Protein AF-A0A642UJ12-F1 (afdb_monomer_lite)

Foldseek 3Di:
DDPPPPPPPDQDPVNLVQLLVQCLPDCLVCCCFVNPQNVVSLVVSQVSCCVPVVDHDDSVRVLVVVLVLLVQLVVLCVVQVPPVVVSCVSRPCSVSVVVSCVVPNSGDRRDPPPPPPPPPVPPPVPPPPDDDPDDDDDDDDDDDDDDDDDPDCPVVVVVVVVVVVVVVVVVVVVVVVVVVVVVVVVVVVVVVVVVVVVVVVVVVVVVVVVVVVVVVVVVVVVVVVVVVVVVVVVVVVVVVVVVVVVVVVLVVVLVVVLVVLVPDPPDDPVVNVVVNVVSVD

Structure (mmCIF, N/CA/C/O backbone):
data_AF-A0A642UJ12-F1
#
_entry.id   AF-A0A642UJ12-F1
#
loop_
_atom_site.group_PDB
_atom_site.id
_atom_site.type_symbol
_atom_site.label_atom_id
_atom_site.label_alt_id
_atom_site.label_comp_id
_atom_site.label_asym_id
_atom_site.label_entity_id
_atom_site.label_seq_id
_atom_site.pdbx_PDB_ins_code
_atom_site.Cartn_x
_atom_site.Cartn_y
_atom_site.Cartn_z
_atom_site.occupancy
_atom_site.B_iso_or_equiv
_atom_site.auth_seq_id
_atom_site.auth_comp_id
_atom_site.auth_asym_id
_atom_site.auth_atom_id
_atom_site.pdbx_PDB_model_num
ATOM 1 N N . MET A 1 1 ? 42.174 -24.663 16.671 1.00 35.34 1 MET A N 1
ATOM 2 C CA . MET A 1 1 ? 41.795 -23.518 15.813 1.00 35.34 1 MET A CA 1
ATOM 3 C C . MET A 1 1 ? 40.457 -23.844 15.165 1.00 35.34 1 MET A C 1
ATOM 5 O O . MET A 1 1 ? 40.424 -24.475 14.118 1.00 35.34 1 MET A O 1
ATOM 9 N N . SER A 1 2 ? 39.358 -23.558 15.869 1.00 38.25 2 SER A N 1
ATOM 10 C CA . SER A 1 2 ? 38.005 -23.906 15.419 1.00 38.25 2 SER A CA 1
ATOM 11 C C . SER A 1 2 ? 37.598 -22.979 14.276 1.00 38.25 2 SER A C 1
ATOM 13 O O . SER A 1 2 ? 37.558 -21.762 14.456 1.00 38.25 2 SER A O 1
ATOM 15 N N . ALA A 1 3 ? 37.339 -23.544 13.097 1.00 41.94 3 ALA A N 1
ATOM 16 C CA . ALA A 1 3 ? 36.780 -22.819 11.969 1.00 41.94 3 ALA A CA 1
ATOM 17 C C . ALA A 1 3 ? 35.352 -22.387 12.327 1.00 41.94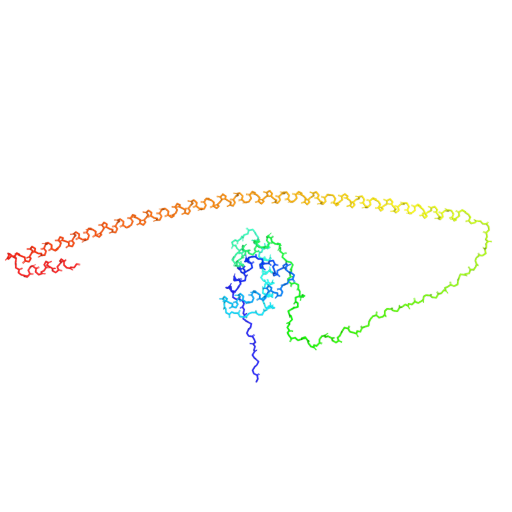 3 ALA A C 1
ATOM 19 O O . ALA A 1 3 ? 34.408 -23.174 12.235 1.00 41.94 3 ALA A O 1
ATOM 20 N N . LEU A 1 4 ? 35.201 -21.132 12.754 1.00 40.12 4 LEU A N 1
ATOM 21 C CA . LEU A 1 4 ? 33.920 -20.440 12.840 1.00 40.12 4 LEU A CA 1
ATOM 22 C C . LEU A 1 4 ? 33.309 -20.410 11.432 1.00 40.12 4 LEU A C 1
ATOM 24 O O . LEU A 1 4 ? 33.533 -19.485 10.654 1.00 40.12 4 LEU A O 1
ATOM 28 N N . ARG A 1 5 ? 32.549 -21.453 11.076 1.00 43.88 5 ARG A N 1
ATOM 29 C CA . ARG A 1 5 ? 31.627 -21.406 9.940 1.00 43.88 5 ARG A CA 1
ATOM 30 C C . ARG A 1 5 ? 30.705 -20.217 10.198 1.00 43.88 5 ARG A C 1
ATOM 32 O O . ARG A 1 5 ? 29.870 -20.293 11.097 1.00 43.88 5 ARG A O 1
ATOM 39 N N . LYS A 1 6 ? 30.866 -19.127 9.433 1.00 47.06 6 LYS A N 1
ATOM 40 C CA . LYS A 1 6 ? 29.875 -18.046 9.342 1.00 47.06 6 LYS A CA 1
ATOM 41 C C . LYS A 1 6 ? 28.524 -18.725 9.112 1.00 47.06 6 LYS A C 1
ATOM 43 O O . LYS A 1 6 ? 28.307 -19.292 8.040 1.00 47.06 6 LYS A O 1
ATOM 48 N N . LYS A 1 7 ? 27.654 -18.751 10.128 1.00 47.34 7 LYS A N 1
ATOM 49 C CA . LYS A 1 7 ? 26.267 -19.183 9.950 1.00 47.34 7 LYS A CA 1
ATOM 50 C C . LYS A 1 7 ? 25.702 -18.272 8.866 1.00 47.34 7 LYS A C 1
ATOM 52 O O . LYS A 1 7 ? 25.625 -17.064 9.075 1.00 47.34 7 LYS A O 1
ATOM 57 N N . ARG A 1 8 ? 25.382 -18.828 7.693 1.00 55.72 8 ARG A N 1
ATOM 58 C CA . ARG A 1 8 ? 24.530 -18.128 6.734 1.00 55.72 8 ARG A CA 1
ATOM 59 C C . ARG A 1 8 ? 23.205 -17.961 7.454 1.00 55.72 8 ARG A C 1
ATOM 61 O O . ARG A 1 8 ? 22.519 -18.940 7.716 1.00 55.72 8 ARG A O 1
ATOM 68 N N . VAL A 1 9 ? 22.944 -16.750 7.921 1.00 63.62 9 VAL A N 1
ATOM 69 C CA . VAL A 1 9 ? 21.638 -16.413 8.461 1.00 63.62 9 VAL A CA 1
ATOM 70 C C . VAL A 1 9 ? 20.750 -16.310 7.230 1.00 63.62 9 VAL A C 1
ATOM 72 O O . VAL A 1 9 ? 20.988 -15.453 6.379 1.00 63.62 9 VAL A O 1
ATOM 75 N N . ASP A 1 10 ? 19.799 -17.218 7.073 1.00 76.25 10 ASP A N 1
ATOM 76 C CA . ASP A 1 10 ? 18.843 -17.131 5.973 1.00 76.25 10 ASP A CA 1
ATOM 77 C C . ASP A 1 10 ? 17.953 -15.892 6.160 1.00 76.25 10 ASP A C 1
ATOM 79 O O . ASP A 1 10 ? 17.874 -15.319 7.252 1.00 76.25 10 ASP A O 1
ATOM 83 N N . PHE A 1 11 ? 17.350 -15.411 5.076 1.00 81.75 11 PHE A N 1
ATOM 84 C CA . PHE A 1 11 ? 16.363 -14.336 5.166 1.00 81.75 11 PHE A CA 1
ATOM 85 C C . PHE A 1 11 ? 15.045 -14.935 5.634 1.00 81.75 11 PHE A C 1
ATOM 87 O O . PHE A 1 11 ? 14.550 -15.886 5.028 1.00 81.75 11 PHE A O 1
ATOM 94 N N . SER A 1 12 ? 14.503 -14.395 6.720 1.00 84.88 12 SER A N 1
ATOM 95 C CA . SER A 1 12 ? 13.162 -14.754 7.163 1.00 84.88 12 SER A CA 1
ATOM 96 C C . SER A 1 12 ? 12.112 -14.100 6.261 1.00 84.88 12 SER A C 1
ATOM 98 O O . SER A 1 12 ? 12.389 -13.111 5.581 1.00 84.88 12 SER A O 1
ATOM 100 N N . LEU A 1 13 ? 10.878 -14.606 6.300 1.00 82.88 13 LEU A N 1
ATOM 101 C CA . LEU A 1 13 ? 9.757 -13.966 5.606 1.00 82.88 13 LEU A CA 1
ATOM 102 C C . LEU A 1 13 ? 9.543 -12.515 6.077 1.00 82.88 13 LEU A C 1
ATOM 104 O O . LEU A 1 13 ? 9.214 -11.642 5.281 1.00 82.88 13 LEU A O 1
ATOM 108 N N . ALA A 1 14 ? 9.767 -12.249 7.366 1.00 83.75 14 ALA A N 1
ATOM 109 C CA . ALA A 1 14 ? 9.676 -10.902 7.917 1.00 83.75 14 ALA A CA 1
ATOM 110 C C . ALA A 1 14 ? 10.737 -9.963 7.316 1.00 83.75 14 ALA A C 1
ATOM 112 O O . ALA A 1 14 ? 10.427 -8.810 7.027 1.00 83.75 14 ALA A O 1
ATOM 113 N N . ASP A 1 15 ? 11.957 -10.462 7.079 1.00 84.06 15 ASP A N 1
ATOM 114 C CA . ASP A 1 15 ? 13.013 -9.687 6.419 1.00 84.06 15 ASP A CA 1
ATOM 115 C C . ASP A 1 15 ? 12.649 -9.382 4.960 1.00 84.06 15 ASP A C 1
ATOM 117 O O . ASP A 1 15 ? 12.839 -8.259 4.503 1.00 84.06 15 ASP A O 1
ATOM 121 N N . GLU A 1 16 ? 12.096 -10.359 4.232 1.00 85.56 16 GLU A N 1
ATOM 122 C CA . GLU A 1 16 ? 11.652 -10.170 2.843 1.00 85.56 16 GLU A CA 1
ATOM 123 C C . GLU A 1 16 ? 10.555 -9.106 2.742 1.00 85.56 16 GLU A C 1
ATOM 125 O O . GLU A 1 16 ? 10.670 -8.187 1.936 1.00 85.56 16 GLU A O 1
ATOM 130 N N . LEU A 1 17 ? 9.538 -9.168 3.605 1.00 85.12 17 LEU A N 1
ATOM 131 C CA . LEU A 1 17 ? 8.463 -8.173 3.635 1.00 85.12 17 LEU A CA 1
ATOM 132 C C . LEU A 1 17 ? 8.967 -6.772 3.997 1.00 85.12 17 LEU A C 1
ATOM 134 O O . LEU A 1 17 ? 8.461 -5.785 3.466 1.00 85.12 17 LEU A O 1
ATOM 138 N N . MET A 1 18 ? 9.962 -6.662 4.880 1.00 86.69 18 MET A N 1
ATOM 139 C CA . MET A 1 18 ? 10.582 -5.369 5.180 1.00 86.69 18 MET A CA 1
ATOM 140 C C . MET A 1 18 ? 11.348 -4.808 3.990 1.00 86.69 18 MET A C 1
ATOM 142 O O . MET A 1 18 ? 11.247 -3.614 3.726 1.00 86.69 18 MET A O 1
ATOM 146 N N . ILE A 1 19 ? 12.069 -5.656 3.255 1.00 89.12 19 ILE A N 1
ATOM 147 C CA . ILE A 1 19 ? 12.741 -5.244 2.021 1.00 89.12 19 ILE A CA 1
ATOM 148 C C . ILE A 1 19 ? 11.712 -4.719 1.013 1.00 89.12 19 ILE A C 1
ATOM 150 O O . ILE A 1 19 ? 11.926 -3.652 0.445 1.00 89.12 19 ILE A O 1
ATOM 154 N N . VAL A 1 20 ? 10.584 -5.416 0.821 1.00 86.81 20 VAL A N 1
ATOM 155 C CA . VAL A 1 20 ? 9.516 -4.959 -0.088 1.00 86.81 20 VAL A CA 1
ATOM 156 C C . VAL A 1 20 ? 8.949 -3.611 0.355 1.00 86.81 20 VAL A C 1
ATOM 158 O O . VAL A 1 20 ? 8.894 -2.692 -0.453 1.00 86.81 20 VAL A O 1
ATOM 161 N N . ARG A 1 21 ? 8.602 -3.452 1.638 1.00 88.19 21 ARG A N 1
ATOM 162 C CA . ARG A 1 21 ? 8.089 -2.175 2.166 1.00 88.19 21 ARG A CA 1
ATOM 163 C C . ARG A 1 21 ? 9.078 -1.033 1.992 1.00 88.19 21 ARG A C 1
ATOM 165 O O . ARG A 1 21 ? 8.689 0.054 1.594 1.00 88.19 21 ARG A O 1
ATOM 172 N N . TRP A 1 22 ? 10.357 -1.280 2.258 1.00 91.12 22 TRP A N 1
ATOM 173 C CA . TRP A 1 22 ? 11.390 -0.269 2.064 1.00 91.12 22 TRP A CA 1
ATOM 174 C C . TRP A 1 22 ? 11.529 0.127 0.589 1.00 91.12 22 TRP A C 1
ATOM 176 O O . TRP A 1 22 ? 11.728 1.302 0.295 1.00 91.12 22 TRP A O 1
ATOM 186 N N . LEU A 1 23 ? 11.381 -0.816 -0.349 1.00 87.38 23 LEU A N 1
ATOM 187 C CA . LEU A 1 23 ? 11.380 -0.509 -1.783 1.00 87.38 23 LEU A CA 1
ATOM 188 C C . LEU A 1 23 ? 10.169 0.335 -2.209 1.00 87.38 23 LEU A C 1
ATOM 190 O O . LEU A 1 23 ? 10.313 1.150 -3.115 1.00 87.38 23 LEU A O 1
ATOM 194 N N . GLU A 1 24 ? 9.012 0.172 -1.559 1.00 85.19 24 GLU A N 1
ATOM 195 C CA . GLU A 1 24 ? 7.823 1.011 -1.789 1.00 85.19 24 GLU A CA 1
ATOM 196 C C . GLU A 1 24 ? 7.987 2.454 -1.289 1.00 85.19 24 GLU A C 1
ATOM 198 O O . GLU A 1 24 ? 7.234 3.343 -1.692 1.00 85.19 24 GLU A O 1
ATOM 203 N N . GLU A 1 25 ? 8.938 2.707 -0.389 1.00 85.38 25 GLU A N 1
ATOM 204 C CA . GLU A 1 25 ? 9.147 4.031 0.182 1.00 85.38 25 GLU A CA 1
ATOM 205 C C . GLU A 1 25 ? 9.892 4.948 -0.804 1.00 85.38 25 GLU A C 1
ATOM 207 O O . GLU A 1 25 ? 11.079 4.789 -1.093 1.00 85.38 25 GLU A O 1
ATOM 212 N N . GLY A 1 26 ? 9.199 5.978 -1.292 1.00 81.25 26 GLY A N 1
ATOM 213 C CA . GLY A 1 26 ? 9.812 7.063 -2.060 1.00 81.25 26 GLY A CA 1
ATOM 214 C C . GLY A 1 26 ? 10.451 6.594 -3.370 1.00 81.25 26 GLY A C 1
ATOM 215 O O . GLY A 1 26 ? 9.779 6.020 -4.215 1.00 81.25 26 GLY A O 1
ATOM 216 N N . ALA A 1 27 ? 11.741 6.892 -3.552 1.00 82.62 27 ALA A N 1
ATOM 217 C CA . ALA A 1 27 ? 12.511 6.554 -4.755 1.00 82.62 27 ALA A CA 1
ATOM 218 C C . ALA A 1 27 ? 13.450 5.350 -4.541 1.00 82.62 27 ALA A C 1
ATOM 220 O O . ALA A 1 27 ? 14.426 5.180 -5.272 1.00 82.62 27 ALA A O 1
ATOM 221 N N . ASN A 1 28 ? 13.213 4.534 -3.509 1.00 86.19 28 ASN A N 1
ATOM 222 C CA . ASN A 1 28 ? 14.127 3.457 -3.125 1.00 86.19 28 ASN A CA 1
ATOM 223 C C . ASN A 1 28 ? 14.207 2.353 -4.185 1.00 86.19 28 ASN A C 1
ATOM 225 O O . ASN A 1 28 ? 15.310 1.902 -4.507 1.00 86.19 28 ASN A O 1
ATOM 229 N N . TYR A 1 29 ? 13.071 1.969 -4.781 1.00 84.94 29 TYR A N 1
ATOM 230 C CA . TYR A 1 29 ? 13.041 1.049 -5.921 1.00 84.94 29 TYR A CA 1
ATOM 231 C C . TYR A 1 29 ? 13.903 1.567 -7.079 1.00 84.94 29 TYR A C 1
ATOM 233 O O . TYR A 1 29 ? 14.844 0.885 -7.506 1.00 84.94 29 TYR A O 1
ATOM 241 N N . HIS A 1 30 ? 13.669 2.817 -7.490 1.00 82.69 30 HIS A N 1
ATOM 242 C CA . HIS A 1 30 ? 14.468 3.495 -8.502 1.00 82.69 30 HIS A CA 1
ATOM 243 C C . HIS A 1 30 ? 15.958 3.456 -8.186 1.00 82.69 30 HIS A C 1
ATOM 245 O O . HIS A 1 30 ? 16.767 3.039 -9.011 1.00 82.69 30 HIS A O 1
ATOM 251 N N . ASN A 1 31 ? 16.342 3.851 -6.974 1.00 84.81 31 ASN A N 1
ATOM 252 C CA . ASN A 1 31 ? 17.740 3.982 -6.579 1.00 84.81 31 ASN A CA 1
ATOM 253 C C . ASN A 1 31 ? 18.489 2.642 -6.575 1.00 84.81 31 ASN A C 1
ATOM 255 O O . ASN A 1 31 ? 19.676 2.608 -6.912 1.00 84.81 31 ASN A O 1
ATOM 259 N N . VAL A 1 32 ? 17.811 1.543 -6.235 1.00 85.81 32 VAL A N 1
ATOM 260 C CA . VAL A 1 32 ? 18.399 0.196 -6.254 1.00 85.81 32 VAL A CA 1
ATOM 261 C C . VAL A 1 32 ? 18.551 -0.331 -7.679 1.00 85.81 32 VAL A C 1
ATOM 263 O O . VAL A 1 32 ? 19.620 -0.833 -8.041 1.00 85.81 32 VAL A O 1
ATOM 266 N N . TYR A 1 33 ? 17.503 -0.229 -8.494 1.00 81.62 33 TYR A N 1
ATOM 267 C CA . TYR A 1 33 ? 17.449 -0.930 -9.777 1.00 81.62 33 TYR A CA 1
ATOM 268 C C . TYR A 1 33 ? 17.894 -0.073 -10.966 1.00 81.62 33 TYR A C 1
ATOM 270 O O . TYR A 1 33 ? 18.652 -0.546 -11.822 1.00 81.62 33 TYR A O 1
ATOM 278 N N . HIS A 1 34 ? 17.527 1.205 -10.969 1.00 78.94 34 HIS A N 1
ATOM 279 C CA . HIS A 1 34 ? 17.749 2.151 -12.068 1.00 78.94 34 HIS A CA 1
ATOM 280 C C . HIS A 1 34 ? 18.750 3.266 -11.721 1.00 78.94 34 HIS A C 1
ATOM 282 O O . HIS A 1 34 ? 19.255 3.959 -12.607 1.00 78.94 34 HIS A O 1
ATOM 288 N N . GLY A 1 35 ? 19.079 3.422 -10.439 1.00 77.50 35 GLY A N 1
ATOM 289 C CA . GLY A 1 35 ? 19.968 4.455 -9.937 1.00 77.50 35 GLY A CA 1
ATOM 290 C C . GLY A 1 35 ? 21.412 4.281 -10.404 1.00 77.50 35 GLY A C 1
ATOM 291 O O . GLY A 1 35 ? 21.927 3.170 -10.540 1.00 77.50 35 GLY A O 1
ATOM 292 N N . ARG A 1 36 ? 22.106 5.412 -10.591 1.00 76.00 36 ARG A N 1
ATOM 293 C CA . ARG A 1 36 ? 23.553 5.434 -10.881 1.00 76.00 36 ARG A CA 1
ATOM 294 C C . ARG A 1 36 ? 24.399 5.028 -9.667 1.00 76.00 36 ARG A C 1
ATOM 296 O O . ARG A 1 36 ? 25.453 4.431 -9.842 1.00 76.00 36 ARG A O 1
ATOM 303 N N . ASN A 1 37 ? 23.921 5.307 -8.451 1.00 79.31 37 ASN A N 1
ATOM 304 C CA . ASN A 1 37 ? 24.629 5.049 -7.191 1.00 79.31 37 ASN A CA 1
ATOM 305 C C . ASN A 1 37 ? 23.994 3.902 -6.390 1.00 79.31 37 ASN A C 1
ATOM 307 O O . ASN A 1 37 ? 23.583 4.072 -5.241 1.00 79.31 37 ASN A O 1
ATOM 311 N N . LYS A 1 38 ? 23.963 2.702 -6.975 1.00 82.19 38 LYS A N 1
ATOM 312 C CA . LYS A 1 38 ? 23.392 1.506 -6.329 1.00 82.19 38 LYS A CA 1
ATOM 313 C C . LYS A 1 38 ? 24.061 1.192 -4.984 1.00 82.19 38 LYS A C 1
ATOM 315 O O . LYS A 1 38 ? 23.381 0.823 -4.030 1.00 82.19 38 LYS A O 1
ATOM 320 N N . SER A 1 39 ? 25.375 1.417 -4.858 1.00 81.56 39 SER A N 1
ATOM 321 C CA . SER A 1 39 ? 26.127 1.164 -3.616 1.00 81.56 39 SER A CA 1
ATOM 322 C C . SER A 1 39 ? 25.644 1.978 -2.416 1.00 81.56 39 SER A C 1
ATOM 324 O O . SER A 1 39 ? 25.849 1.572 -1.272 1.00 81.56 39 SER A O 1
ATOM 326 N N . GLN A 1 40 ? 25.057 3.151 -2.659 1.00 83.62 40 GLN A N 1
ATOM 327 C CA . GLN A 1 40 ? 24.462 3.966 -1.608 1.00 83.62 40 GLN A CA 1
ATOM 328 C C . GLN A 1 40 ? 23.107 3.388 -1.188 1.00 83.62 40 GLN A C 1
ATOM 330 O O . GLN A 1 40 ? 22.895 3.163 -0.002 1.00 83.62 40 GLN A O 1
ATOM 335 N N . ALA A 1 41 ? 22.255 3.031 -2.151 1.00 85.62 41 ALA A N 1
ATOM 336 C CA . ALA A 1 41 ? 20.947 2.434 -1.883 1.00 85.62 41 ALA A CA 1
ATOM 337 C C . ALA A 1 41 ? 21.052 1.116 -1.089 1.00 85.62 41 ALA A C 1
ATOM 339 O O . ALA A 1 41 ? 20.286 0.879 -0.159 1.00 85.62 41 ALA A O 1
ATOM 340 N N . PHE A 1 42 ? 22.050 0.273 -1.384 1.00 86.75 42 PHE A N 1
ATOM 341 C CA . PHE A 1 42 ? 22.287 -0.951 -0.606 1.00 86.75 42 PHE A CA 1
ATOM 342 C C . PHE A 1 42 ? 22.786 -0.691 0.820 1.00 86.75 42 PHE A C 1
ATOM 344 O O . PHE A 1 42 ? 22.515 -1.505 1.701 1.00 86.75 42 PHE A O 1
ATOM 351 N N . ARG A 1 43 ? 23.512 0.411 1.057 1.00 85.38 43 ARG A N 1
ATOM 352 C CA . ARG A 1 43 ? 23.902 0.824 2.414 1.00 85.38 43 ARG A CA 1
ATOM 353 C C . ARG A 1 43 ? 22.693 1.316 3.198 1.00 85.38 43 ARG A C 1
ATOM 355 O O . ARG A 1 43 ? 22.469 0.842 4.300 1.00 85.38 43 ARG A O 1
ATOM 362 N N . GLU A 1 44 ? 21.869 2.161 2.587 1.00 88.44 44 GLU A N 1
ATOM 363 C CA . GLU A 1 44 ? 20.630 2.656 3.197 1.00 88.44 44 GLU A CA 1
ATOM 364 C C . GLU A 1 44 ? 19.664 1.508 3.543 1.00 88.44 44 GLU A C 1
ATOM 366 O O . GLU A 1 44 ? 19.081 1.493 4.627 1.00 88.44 44 GLU A O 1
ATOM 371 N N . LEU A 1 45 ? 19.558 0.490 2.680 1.00 88.12 45 LEU A N 1
ATOM 372 C CA . LEU A 1 45 ? 18.793 -0.724 2.974 1.00 88.12 45 LEU A CA 1
ATOM 373 C C . LEU A 1 45 ? 19.386 -1.530 4.144 1.00 88.12 45 LEU A C 1
ATOM 375 O O . LEU A 1 45 ? 18.640 -2.053 4.974 1.00 88.12 45 LEU A O 1
ATOM 379 N N . ALA A 1 46 ? 20.715 -1.657 4.214 1.00 87.06 46 ALA A N 1
ATOM 380 C CA . ALA A 1 46 ? 21.381 -2.353 5.314 1.00 87.06 46 ALA A CA 1
ATOM 381 C C . ALA A 1 46 ? 21.126 -1.651 6.655 1.00 87.06 46 ALA A C 1
ATOM 383 O O . ALA A 1 46 ? 20.731 -2.309 7.620 1.00 87.06 46 ALA A O 1
ATOM 384 N N . ASP A 1 47 ? 21.258 -0.324 6.680 1.00 86.56 47 ASP A N 1
ATOM 385 C CA . ASP A 1 47 ? 20.988 0.506 7.854 1.00 86.56 47 ASP A CA 1
ATOM 386 C C . ASP A 1 47 ? 19.514 0.399 8.277 1.00 86.56 47 ASP A C 1
ATOM 388 O O . ASP A 1 47 ? 19.210 0.266 9.465 1.00 86.56 47 ASP A O 1
ATOM 392 N N . HIS A 1 48 ? 18.583 0.375 7.315 1.00 87.25 48 HIS A N 1
ATOM 393 C CA . HIS A 1 48 ? 17.155 0.209 7.592 1.00 87.25 48 HIS A CA 1
ATOM 394 C C . HIS A 1 48 ? 16.842 -1.144 8.249 1.00 87.25 48 HIS A C 1
ATOM 396 O O . HIS A 1 48 ? 16.123 -1.205 9.252 1.00 87.25 48 HIS A O 1
ATOM 402 N N . LEU A 1 49 ? 17.406 -2.237 7.727 1.00 85.25 49 LEU A N 1
ATOM 403 C CA . LEU A 1 49 ? 17.213 -3.579 8.286 1.00 85.25 49 LEU A CA 1
ATOM 404 C C . LEU A 1 49 ? 17.863 -3.731 9.665 1.00 85.25 49 LEU A C 1
A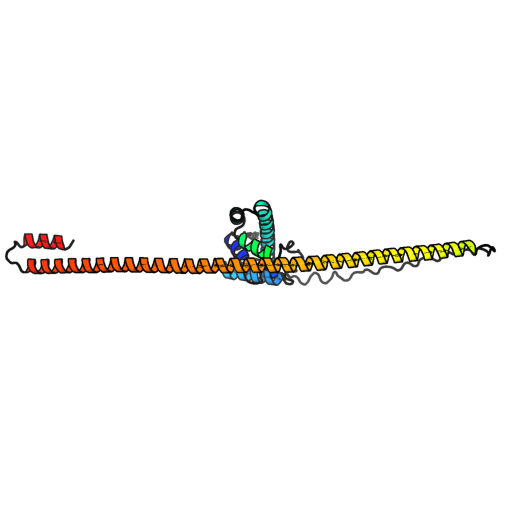TOM 406 O O . LEU A 1 49 ? 17.278 -4.358 10.554 1.00 85.25 49 LEU A O 1
ATOM 410 N N . GLN A 1 50 ? 19.028 -3.117 9.874 1.00 83.94 50 GLN A N 1
ATOM 411 C CA . GLN A 1 50 ? 19.670 -3.081 11.183 1.00 83.94 50 GLN A CA 1
ATOM 412 C C . GLN A 1 50 ? 18.829 -2.288 12.190 1.00 83.94 50 GLN A C 1
ATOM 414 O O . GLN A 1 50 ? 18.625 -2.752 13.310 1.00 83.94 50 GLN A O 1
ATOM 419 N N . ALA A 1 51 ? 18.284 -1.135 11.798 1.00 84.12 51 ALA A N 1
ATOM 420 C CA . ALA A 1 51 ? 17.461 -0.305 12.673 1.00 84.12 51 ALA A CA 1
ATOM 421 C C . ALA A 1 51 ? 16.129 -0.972 13.062 1.00 84.12 51 ALA A C 1
ATOM 423 O O . ALA A 1 51 ? 15.654 -0.787 14.182 1.00 84.12 51 ALA A O 1
ATOM 424 N N . LYS A 1 52 ? 15.511 -1.735 12.150 1.00 82.50 52 LYS A N 1
ATOM 425 C CA . LYS A 1 52 ? 14.185 -2.340 12.365 1.00 82.50 52 LYS A CA 1
ATOM 426 C C . LYS A 1 52 ? 14.231 -3.738 12.978 1.00 82.50 52 LYS A C 1
ATOM 428 O O . LYS A 1 52 ? 13.456 -4.007 13.891 1.00 82.50 52 LYS A O 1
ATOM 433 N N . ASN A 1 53 ? 15.127 -4.604 12.502 1.00 79.31 53 ASN A N 1
ATOM 434 C CA . ASN A 1 53 ? 15.206 -6.007 12.926 1.00 79.31 53 ASN A CA 1
ATOM 435 C C . ASN A 1 53 ? 16.470 -6.328 13.737 1.00 79.31 53 ASN A C 1
ATOM 437 O O . ASN A 1 53 ? 16.616 -7.454 14.210 1.00 79.31 53 ASN A O 1
ATOM 441 N N . GLY A 1 54 ? 17.399 -5.379 13.902 1.00 76.06 54 GLY A N 1
ATOM 442 C CA . GLY A 1 54 ? 18.674 -5.627 14.582 1.00 76.06 54 GLY A CA 1
ATOM 443 C C . GLY A 1 54 ? 19.608 -6.562 13.809 1.00 76.06 54 GLY A C 1
ATOM 444 O O . GLY A 1 54 ? 20.586 -7.050 14.373 1.00 76.06 54 GLY A O 1
ATOM 445 N N . VAL A 1 55 ? 19.307 -6.849 12.536 1.00 72.06 55 VAL A N 1
ATOM 446 C CA . VAL A 1 55 ? 20.064 -7.803 11.722 1.00 72.06 55 VAL A CA 1
ATOM 447 C C . VAL A 1 55 ? 21.005 -7.056 10.791 1.00 72.06 55 VAL A C 1
ATOM 449 O O . VAL A 1 55 ? 20.576 -6.390 9.853 1.00 72.06 55 VAL A O 1
ATOM 452 N N . GLU A 1 56 ? 22.304 -7.228 11.014 1.00 76.31 56 GLU A N 1
ATOM 453 C CA . GLU A 1 56 ? 23.336 -6.697 10.131 1.00 76.31 56 GLU A CA 1
ATOM 454 C C . GLU A 1 56 ? 23.477 -7.587 8.886 1.00 76.31 56 GLU A C 1
ATOM 456 O O . GLU A 1 56 ? 23.718 -8.799 8.970 1.00 76.31 56 GLU A O 1
ATOM 461 N N . ARG A 1 57 ? 23.298 -6.992 7.704 1.00 80.00 57 ARG A N 1
ATOM 462 C CA . ARG A 1 57 ? 23.409 -7.673 6.410 1.00 80.00 57 ARG A CA 1
ATOM 463 C C . ARG A 1 57 ? 24.371 -6.900 5.521 1.00 80.00 57 ARG A C 1
ATOM 465 O O . ARG A 1 57 ? 24.154 -5.731 5.238 1.00 80.00 57 ARG A O 1
ATOM 472 N N . GLY A 1 58 ? 25.413 -7.570 5.033 1.00 79.56 58 GLY A N 1
ATOM 473 C CA . GLY A 1 58 ? 26.338 -6.952 4.082 1.00 79.56 58 GLY A CA 1
ATOM 474 C C . GLY A 1 58 ? 25.655 -6.626 2.749 1.00 79.56 58 GLY A C 1
ATOM 475 O O . GLY A 1 58 ? 24.798 -7.387 2.288 1.00 79.56 58 GLY A O 1
ATOM 476 N N . ALA A 1 59 ? 26.091 -5.547 2.095 1.00 79.50 59 ALA A N 1
ATOM 477 C CA . ALA A 1 59 ? 25.524 -5.064 0.833 1.00 79.50 59 ALA A CA 1
ATOM 478 C C . ALA A 1 59 ? 25.455 -6.152 -0.255 1.00 79.50 59 ALA A C 1
ATOM 480 O O . ALA A 1 59 ? 24.415 -6.339 -0.883 1.00 79.50 59 ALA A O 1
ATOM 481 N N . GLN A 1 60 ? 26.508 -6.966 -0.404 1.00 79.56 60 GLN A N 1
ATOM 482 C CA . GLN A 1 60 ? 26.520 -8.076 -1.365 1.00 79.56 60 GLN A CA 1
ATOM 483 C C . GLN A 1 60 ? 25.471 -9.157 -1.050 1.00 79.56 60 GLN A C 1
ATOM 485 O O . GLN A 1 60 ? 24.909 -9.780 -1.949 1.00 79.56 60 GLN A O 1
ATOM 490 N N . THR A 1 61 ? 25.179 -9.389 0.233 1.00 84.25 61 THR A N 1
ATOM 491 C CA . THR A 1 61 ? 24.165 -10.371 0.650 1.00 84.25 61 THR A CA 1
ATOM 492 C C . THR A 1 61 ? 22.760 -9.867 0.330 1.00 84.25 61 THR A C 1
ATOM 494 O O . THR A 1 61 ? 21.942 -10.634 -0.177 1.00 84.25 61 THR A O 1
ATOM 497 N N . LEU A 1 62 ? 22.499 -8.579 0.569 1.00 85.62 62 LEU A N 1
ATOM 498 C CA . LEU A 1 62 ? 21.237 -7.922 0.218 1.00 85.62 62 LEU A CA 1
ATOM 499 C C . LEU A 1 62 ? 21.021 -7.885 -1.289 1.00 85.62 62 LEU A C 1
ATOM 501 O O . LEU A 1 62 ? 19.942 -8.219 -1.764 1.00 85.62 62 LEU A O 1
ATOM 505 N N . ARG A 1 63 ? 22.072 -7.578 -2.046 1.00 84.31 63 ARG A N 1
ATOM 506 C CA . ARG A 1 63 ? 22.060 -7.612 -3.505 1.00 84.31 63 ARG A CA 1
ATOM 507 C C . ARG A 1 63 ? 21.698 -8.989 -4.056 1.00 84.31 63 ARG A C 1
ATOM 509 O O . ARG A 1 63 ? 20.776 -9.107 -4.859 1.00 84.31 63 ARG A O 1
ATOM 516 N N . ASN A 1 64 ? 22.381 -10.037 -3.593 1.00 85.00 64 ASN A N 1
ATOM 517 C CA . ASN A 1 64 ? 22.073 -11.411 -3.995 1.00 85.00 64 ASN A CA 1
ATOM 518 C C . ASN A 1 64 ? 20.630 -11.788 -3.643 1.00 85.00 64 ASN A C 1
ATOM 520 O O . ASN A 1 64 ? 19.962 -12.478 -4.414 1.00 85.00 64 ASN A O 1
ATOM 524 N N . LYS A 1 65 ? 20.140 -11.329 -2.485 1.00 88.44 65 LYS A N 1
ATOM 525 C CA . LYS A 1 65 ? 18.768 -11.581 -2.057 1.00 88.44 65 LYS A CA 1
ATOM 526 C C . LYS A 1 65 ? 17.747 -10.863 -2.935 1.00 88.44 65 LYS A C 1
ATOM 528 O O . LYS A 1 65 ? 16.784 -11.499 -3.346 1.00 88.44 65 LYS A O 1
ATOM 533 N N . LEU A 1 66 ? 17.976 -9.594 -3.255 1.00 87.75 66 LEU A N 1
ATOM 534 C CA . LEU A 1 66 ? 17.116 -8.801 -4.130 1.00 87.75 66 LEU A CA 1
ATOM 535 C C . LEU A 1 66 ? 17.054 -9.390 -5.543 1.00 87.75 66 LEU A C 1
ATOM 537 O O . LEU A 1 66 ? 15.961 -9.600 -6.051 1.00 87.75 66 LEU A O 1
ATOM 541 N N . ASN A 1 67 ? 18.189 -9.803 -6.117 1.00 86.06 67 ASN A N 1
ATOM 542 C CA . ASN A 1 67 ? 18.207 -10.549 -7.383 1.00 86.06 67 ASN A CA 1
ATOM 543 C C . ASN A 1 67 ? 17.404 -11.859 -7.304 1.00 86.06 67 ASN A C 1
ATOM 545 O O . ASN A 1 67 ? 16.670 -12.203 -8.227 1.00 86.06 67 ASN A O 1
ATOM 549 N N . ALA A 1 68 ? 17.515 -12.607 -6.202 1.00 85.94 68 ALA A N 1
ATOM 550 C CA . ALA A 1 68 ? 16.734 -13.830 -6.018 1.00 85.94 68 ALA A CA 1
ATOM 551 C C . ALA A 1 68 ? 15.226 -13.546 -5.885 1.00 85.94 68 ALA A C 1
ATOM 553 O O . ALA A 1 68 ? 14.413 -14.321 -6.387 1.00 85.94 68 ALA A O 1
ATOM 554 N N . MET A 1 69 ? 14.852 -12.443 -5.229 1.00 87.50 69 MET A N 1
ATOM 555 C CA . MET A 1 69 ? 13.463 -11.993 -5.125 1.00 87.50 69 MET A CA 1
ATOM 556 C C . MET A 1 69 ? 12.917 -11.545 -6.483 1.00 87.50 69 MET A C 1
ATOM 558 O O . MET A 1 69 ? 11.822 -11.972 -6.826 1.00 87.50 69 MET A O 1
ATOM 562 N N . MET A 1 70 ? 13.693 -10.806 -7.283 1.00 85.81 70 MET A N 1
ATOM 563 C CA . MET A 1 70 ? 13.338 -10.438 -8.662 1.00 85.81 70 MET A CA 1
ATOM 564 C C . MET A 1 70 ? 13.060 -11.664 -9.528 1.00 85.81 70 MET A C 1
ATOM 566 O O . MET A 1 70 ? 11.993 -11.776 -10.116 1.00 85.81 70 MET A O 1
ATOM 570 N N . LYS A 1 71 ? 13.968 -12.645 -9.531 1.00 85.19 71 LYS A N 1
ATOM 571 C CA . LYS A 1 71 ? 13.790 -13.881 -10.314 1.00 85.19 71 LYS A CA 1
ATOM 572 C C . LYS A 1 71 ? 12.578 -14.686 -9.862 1.00 85.19 71 LYS A C 1
ATOM 574 O O . LYS A 1 71 ? 11.898 -15.317 -10.668 1.00 85.19 71 LYS A O 1
ATOM 579 N N . LYS A 1 72 ? 12.303 -14.686 -8.555 1.00 86.12 72 LYS A N 1
ATOM 580 C CA . LYS A 1 72 ? 11.100 -15.316 -8.005 1.00 86.12 72 LYS A CA 1
ATOM 581 C C . LYS A 1 72 ? 9.843 -14.564 -8.444 1.00 86.12 72 LYS A C 1
ATOM 583 O O . LYS A 1 72 ? 8.877 -15.216 -8.820 1.00 86.12 72 LYS A O 1
ATOM 588 N N . PHE A 1 73 ? 9.873 -13.236 -8.424 1.00 85.94 73 PHE A N 1
ATOM 589 C CA . PHE A 1 73 ? 8.787 -12.382 -8.886 1.00 85.94 73 PHE A CA 1
ATOM 590 C C . PHE A 1 73 ? 8.480 -12.613 -10.372 1.00 85.94 73 PHE A C 1
ATOM 592 O O . PHE A 1 73 ? 7.342 -12.936 -10.690 1.00 85.94 73 PHE A O 1
ATOM 599 N N . GLU A 1 74 ? 9.484 -12.566 -11.252 1.00 84.88 74 GLU A N 1
ATOM 600 C CA . GLU A 1 74 ? 9.327 -12.827 -12.694 1.00 84.88 74 GLU A CA 1
ATOM 601 C C . GLU A 1 74 ? 8.696 -14.198 -12.954 1.00 84.88 74 GLU A C 1
ATOM 603 O O . GLU A 1 74 ? 7.741 -14.323 -13.718 1.00 84.88 74 GLU A O 1
ATOM 608 N N . LYS A 1 75 ? 9.174 -15.230 -12.249 1.00 86.56 75 LYS A N 1
ATOM 609 C CA . LYS A 1 75 ? 8.629 -16.584 -12.362 1.00 86.56 75 LYS A CA 1
ATOM 610 C C . LYS A 1 75 ? 7.177 -16.677 -11.884 1.00 86.56 75 LYS A C 1
ATOM 612 O O . LYS A 1 75 ? 6.372 -17.369 -12.497 1.00 86.56 75 LYS A O 1
ATOM 617 N N . VAL A 1 76 ? 6.837 -16.023 -10.773 1.00 86.12 76 VAL A N 1
ATOM 618 C CA . VAL A 1 76 ? 5.462 -16.000 -10.247 1.00 86.12 76 VAL A CA 1
ATOM 619 C C . VAL A 1 76 ? 4.543 -15.213 -11.183 1.00 86.12 76 VAL A C 1
ATOM 621 O O . VAL A 1 76 ? 3.418 -15.644 -11.416 1.00 86.12 76 VAL A O 1
ATOM 624 N N . GLN A 1 77 ? 5.027 -14.118 -11.767 1.00 83.25 77 GLN A N 1
ATOM 625 C CA . GLN A 1 77 ? 4.296 -13.319 -12.747 1.00 83.25 77 GLN A CA 1
ATOM 626 C C . GLN A 1 77 ? 4.023 -14.104 -14.039 1.00 83.25 77 GLN A C 1
ATOM 628 O O . GLN A 1 77 ? 2.921 -14.028 -14.573 1.00 83.25 77 GLN A O 1
ATOM 633 N N . GLU A 1 78 ? 4.982 -14.902 -14.514 1.00 84.94 78 GLU A N 1
ATOM 634 C CA . GLU A 1 78 ? 4.793 -15.787 -15.672 1.00 84.94 78 GLU A CA 1
ATOM 635 C C . GLU A 1 78 ? 3.753 -16.887 -15.395 1.00 84.94 78 GLU A C 1
ATOM 637 O O . GLU A 1 78 ? 2.936 -17.209 -16.255 1.00 84.94 78 GLU A O 1
ATOM 642 N N . LEU A 1 79 ? 3.762 -17.459 -14.187 1.00 82.06 79 LEU A N 1
ATOM 643 C CA . LEU A 1 79 ? 2.882 -18.573 -13.821 1.00 82.06 79 LEU A CA 1
ATOM 644 C C . LEU A 1 79 ? 1.466 -18.137 -13.422 1.00 82.06 79 LEU A C 1
ATOM 646 O O . LEU A 1 79 ? 0.512 -18.880 -13.652 1.00 82.06 79 LEU A O 1
ATOM 650 N N . TYR A 1 80 ? 1.333 -16.970 -12.790 1.00 85.44 80 TYR A N 1
ATOM 651 C CA . TYR A 1 80 ? 0.110 -16.539 -12.108 1.00 85.44 80 TYR A CA 1
ATOM 652 C C . TYR A 1 80 ? -0.215 -15.057 -12.321 1.00 85.44 80 TYR A C 1
ATOM 654 O O . TYR A 1 80 ? -0.919 -14.473 -11.501 1.00 85.44 80 TYR A O 1
ATOM 662 N N . GLY A 1 81 ? 0.272 -14.433 -13.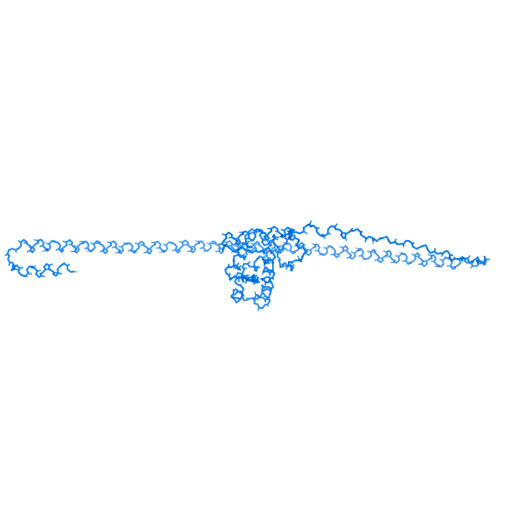399 1.00 72.81 81 GLY A N 1
ATOM 663 C CA . GLY A 1 81 ? 0.054 -13.007 -13.677 1.00 72.81 81 GLY A CA 1
ATOM 664 C C . GLY A 1 81 ? -1.414 -12.565 -13.600 1.00 72.81 81 GLY A C 1
ATOM 665 O O . GLY A 1 81 ? -1.689 -11.466 -13.122 1.00 72.81 81 GLY A O 1
ATOM 666 N N . ASP A 1 82 ? -2.342 -13.453 -13.969 1.00 76.56 82 ASP A N 1
ATOM 667 C CA . ASP A 1 82 ? -3.790 -13.211 -13.928 1.00 76.56 82 ASP A CA 1
ATOM 668 C C . ASP A 1 82 ? -4.448 -13.566 -12.574 1.00 76.56 82 ASP A C 1
ATOM 670 O O . ASP A 1 82 ? -5.557 -13.116 -12.287 1.00 76.56 82 ASP A O 1
ATOM 674 N N . ASP A 1 83 ? -3.781 -14.351 -11.716 1.00 83.94 83 ASP A N 1
ATOM 675 C CA . ASP A 1 83 ? -4.288 -14.798 -10.408 1.00 83.94 83 ASP A CA 1
ATOM 676 C C . ASP A 1 83 ? -3.459 -14.203 -9.259 1.00 83.94 83 ASP A C 1
ATOM 678 O O . ASP A 1 83 ? -2.605 -14.845 -8.635 1.00 83.94 83 ASP A O 1
ATOM 682 N N . SER A 1 84 ? -3.758 -12.939 -8.951 1.00 78.94 84 SER A N 1
ATOM 683 C CA . SER A 1 84 ? -3.062 -12.182 -7.908 1.00 78.94 84 SER A CA 1
ATOM 684 C C . SER A 1 84 ? -3.145 -12.822 -6.518 1.00 78.94 84 SER A C 1
ATOM 686 O O . SER A 1 84 ? -2.232 -12.610 -5.720 1.00 78.94 84 SER A O 1
ATOM 688 N N . SER A 1 85 ? -4.197 -13.583 -6.198 1.00 81.31 85 SER A N 1
ATOM 689 C CA . SER A 1 85 ? -4.331 -14.214 -4.877 1.00 81.31 85 SER A CA 1
ATOM 690 C C . SER A 1 85 ? -3.336 -15.359 -4.712 1.00 81.31 85 SER A C 1
ATOM 692 O O . SER A 1 85 ? -2.757 -15.554 -3.639 1.00 81.31 85 SER A O 1
ATOM 694 N N . ARG A 1 86 ? -3.128 -16.128 -5.782 1.00 81.12 86 ARG A N 1
ATOM 695 C CA . ARG A 1 86 ? -2.168 -17.228 -5.796 1.00 81.12 86 ARG A CA 1
ATOM 696 C C . ARG A 1 86 ? -0.731 -16.717 -5.868 1.00 81.12 86 ARG A C 1
ATOM 698 O O . ARG A 1 86 ? 0.126 -17.233 -5.151 1.00 81.12 86 ARG A O 1
ATOM 705 N N . ALA A 1 87 ? -0.502 -15.646 -6.626 1.00 82.88 87 ALA A N 1
ATOM 706 C CA . ALA A 1 87 ? 0.783 -14.957 -6.684 1.00 82.88 87 ALA A CA 1
ATOM 707 C C . ALA A 1 87 ? 1.228 -14.408 -5.313 1.00 82.88 87 ALA A C 1
ATOM 709 O O . ALA A 1 87 ? 2.372 -14.618 -4.916 1.00 82.88 87 ALA A O 1
ATOM 710 N N . GLU A 1 88 ? 0.316 -13.804 -4.543 1.00 83.19 88 GLU A N 1
ATOM 711 C CA . GLU A 1 88 ? 0.594 -13.280 -3.193 1.00 83.19 88 GLU A CA 1
ATOM 712 C C . GLU A 1 88 ? 0.943 -14.389 -2.183 1.00 83.19 88 GLU A C 1
ATOM 714 O O . GLU A 1 88 ? 1.718 -14.187 -1.249 1.00 83.19 88 GLU A O 1
ATOM 719 N N . THR A 1 89 ? 0.407 -15.596 -2.390 1.00 82.94 89 THR A N 1
ATOM 720 C CA . THR A 1 89 ? 0.718 -16.759 -1.546 1.00 82.94 89 THR A CA 1
ATOM 721 C C . THR A 1 89 ? 2.139 -17.271 -1.805 1.00 82.94 89 THR A C 1
ATOM 723 O O . THR A 1 89 ? 2.838 -17.676 -0.875 1.00 82.94 89 THR A O 1
ATOM 726 N N . GLU A 1 90 ? 2.588 -17.255 -3.063 1.00 81.69 90 GLU A N 1
ATOM 727 C CA . GLU A 1 90 ? 3.928 -17.720 -3.436 1.00 81.69 90 GLU A CA 1
ATOM 728 C C . GLU A 1 90 ? 5.012 -16.651 -3.237 1.00 81.69 90 GLU A C 1
ATOM 730 O O . GLU A 1 90 ? 6.148 -16.981 -2.873 1.00 81.69 90 GLU A O 1
ATOM 735 N N . PHE A 1 91 ? 4.677 -15.373 -3.416 1.00 82.94 91 PHE A N 1
ATOM 736 C CA . PHE A 1 91 ? 5.544 -14.224 -3.175 1.00 82.94 91 PHE A CA 1
ATOM 737 C C . PHE A 1 91 ? 4.799 -13.179 -2.325 1.00 82.94 91 PHE A C 1
ATOM 739 O O . PHE A 1 91 ? 4.064 -12.355 -2.861 1.00 82.94 91 PHE A O 1
ATOM 746 N N . PRO A 1 92 ? 4.978 -13.194 -0.995 1.00 77.38 92 PRO A N 1
ATOM 747 C CA . PRO A 1 92 ? 4.352 -12.205 -0.123 1.00 77.38 92 PRO A CA 1
ATOM 748 C C . PRO A 1 92 ? 4.876 -10.793 -0.416 1.00 77.38 92 PRO A C 1
ATOM 750 O O . PRO A 1 92 ? 6.086 -10.561 -0.402 1.00 77.38 92 PRO A O 1
ATOM 753 N N . GLY A 1 93 ? 3.967 -9.856 -0.684 1.00 80.31 93 GLY A N 1
ATOM 754 C CA . GLY A 1 93 ? 4.260 -8.532 -1.232 1.00 80.31 93 GLY A CA 1
ATOM 755 C C . GLY A 1 93 ? 4.243 -8.475 -2.764 1.00 80.31 93 GLY A C 1
ATOM 756 O O . GLY A 1 93 ? 4.810 -7.542 -3.332 1.00 80.31 93 GLY A O 1
ATOM 757 N N . TYR A 1 94 ? 3.629 -9.445 -3.452 1.00 83.25 94 TYR A N 1
ATOM 758 C CA . TYR A 1 94 ? 3.581 -9.501 -4.919 1.00 83.25 94 TYR A CA 1
ATOM 759 C C . TYR A 1 94 ? 2.868 -8.295 -5.506 1.00 83.25 94 TYR A C 1
ATOM 761 O O . TYR A 1 94 ? 3.384 -7.696 -6.444 1.00 83.25 94 TYR A O 1
ATOM 769 N N . GLN A 1 95 ? 1.726 -7.894 -4.947 1.00 81.75 95 GLN A N 1
ATOM 770 C CA . GLN A 1 95 ? 0.985 -6.736 -5.463 1.00 81.75 95 GLN A CA 1
ATOM 771 C C . GLN A 1 95 ? 1.808 -5.444 -5.402 1.00 81.75 95 GLN A C 1
ATOM 773 O O . GLN A 1 95 ? 1.867 -4.692 -6.375 1.00 81.75 95 GLN A O 1
ATOM 778 N N . SER A 1 96 ? 2.479 -5.222 -4.274 1.00 81.00 96 SER A N 1
ATOM 779 C CA . SER A 1 96 ? 3.410 -4.116 -4.054 1.00 81.00 96 SER A CA 1
ATOM 780 C C . SER A 1 96 ? 4.531 -4.109 -5.089 1.00 81.00 96 SER A C 1
ATOM 782 O O . SER A 1 96 ? 4.779 -3.111 -5.763 1.00 81.00 96 SER A O 1
ATOM 784 N N . PHE A 1 97 ? 5.168 -5.264 -5.265 1.00 78.25 97 PHE A N 1
ATOM 785 C CA . PHE A 1 97 ? 6.292 -5.426 -6.174 1.00 78.25 97 PHE A CA 1
ATOM 786 C C . PHE A 1 97 ? 5.882 -5.294 -7.648 1.00 78.25 97 PHE A C 1
ATOM 788 O O . PHE A 1 97 ? 6.572 -4.636 -8.425 1.00 78.25 97 PHE A O 1
ATOM 795 N N . ALA A 1 98 ? 4.731 -5.857 -8.022 1.00 81.81 98 ALA A N 1
ATOM 796 C CA . ALA A 1 98 ? 4.154 -5.754 -9.358 1.00 81.81 98 ALA A CA 1
ATOM 797 C C . ALA A 1 98 ? 3.778 -4.316 -9.705 1.00 81.81 98 ALA A C 1
ATOM 799 O O . ALA A 1 98 ? 3.997 -3.878 -10.832 1.00 81.81 98 ALA A O 1
ATOM 800 N N . ARG A 1 99 ? 3.247 -3.565 -8.734 1.00 82.81 99 ARG A N 1
ATOM 801 C CA . ARG A 1 99 ? 2.933 -2.150 -8.918 1.00 82.81 99 ARG A CA 1
ATOM 802 C C . ARG A 1 99 ? 4.198 -1.329 -9.174 1.00 82.81 99 ARG A C 1
ATOM 804 O O . ARG A 1 99 ? 4.220 -0.576 -10.141 1.00 82.81 99 ARG A O 1
ATOM 811 N N . LEU A 1 100 ? 5.250 -1.519 -8.373 1.00 79.44 100 LEU A N 1
ATOM 812 C CA . LEU A 1 100 ? 6.538 -0.838 -8.572 1.00 79.44 100 LEU A CA 1
ATOM 813 C C . LEU A 1 100 ? 7.156 -1.175 -9.936 1.00 79.44 100 LEU A C 1
ATOM 815 O O . LEU A 1 100 ? 7.569 -0.281 -10.671 1.00 79.44 100 LEU A O 1
ATOM 819 N N . ALA A 1 101 ? 7.142 -2.455 -10.315 1.00 78.31 101 ALA A N 1
ATOM 820 C CA . ALA A 1 101 ? 7.642 -2.905 -11.611 1.00 78.31 101 ALA A CA 1
ATOM 821 C C . ALA A 1 101 ? 6.814 -2.368 -12.796 1.00 78.31 101 ALA A C 1
ATOM 823 O O . ALA A 1 101 ? 7.357 -2.156 -13.877 1.00 78.31 101 ALA A O 1
ATOM 824 N N . ALA A 1 102 ? 5.511 -2.131 -12.620 1.00 77.94 102 ALA A N 1
ATOM 825 C CA . ALA A 1 102 ? 4.667 -1.509 -13.640 1.00 77.94 102 ALA A CA 1
ATOM 826 C C . ALA A 1 102 ? 4.889 0.011 -13.753 1.00 77.94 102 ALA A C 1
ATOM 828 O O . ALA A 1 102 ? 4.764 0.560 -14.846 1.00 77.94 102 ALA A O 1
ATOM 829 N N . GLU A 1 103 ? 5.203 0.685 -12.642 1.00 76.81 103 GLU A N 1
ATOM 830 C CA . GLU A 1 103 ? 5.457 2.132 -12.595 1.00 76.81 103 GLU A CA 1
ATOM 831 C C . GLU A 1 103 ? 6.843 2.500 -13.155 1.00 76.81 103 GLU A C 1
ATOM 833 O O . GLU A 1 103 ? 6.958 3.462 -13.915 1.00 76.81 103 GLU A O 1
ATOM 838 N N . GLU A 1 104 ? 7.886 1.732 -12.824 1.00 73.12 104 GLU A N 1
ATOM 839 C CA . GLU A 1 104 ? 9.277 2.046 -13.198 1.00 73.12 104 GLU A CA 1
ATOM 840 C C . GLU A 1 104 ? 9.877 1.123 -14.276 1.00 73.12 104 GLU A C 1
ATOM 842 O O . GLU A 1 104 ? 10.914 1.443 -14.865 1.00 73.12 104 GLU A O 1
ATOM 847 N N . GLY A 1 105 ? 9.196 0.020 -14.595 1.00 69.06 105 GLY A N 1
ATOM 848 C CA . GLY A 1 105 ? 9.658 -1.020 -15.514 1.00 69.06 105 GLY A CA 1
ATOM 849 C C . GLY A 1 105 ? 10.342 -2.183 -14.790 1.00 69.06 105 GLY A C 1
ATOM 850 O O . GLY A 1 105 ? 10.922 -2.021 -13.721 1.00 69.06 105 GLY A O 1
ATOM 851 N N . VAL A 1 106 ? 10.293 -3.381 -15.386 1.00 67.69 106 VAL A N 1
ATOM 852 C CA . VAL A 1 106 ? 11.020 -4.551 -14.869 1.00 67.69 106 VAL A CA 1
ATOM 853 C C . VAL A 1 106 ? 12.518 -4.350 -15.139 1.00 67.69 106 VAL A C 1
ATOM 855 O O . VAL A 1 106 ? 12.913 -4.223 -16.303 1.00 67.69 106 VAL A O 1
ATOM 858 N N . PRO A 1 107 ? 13.371 -4.282 -14.106 1.00 65.62 107 PRO A N 1
ATOM 859 C CA . PRO A 1 107 ? 14.791 -4.035 -14.295 1.00 65.62 107 PRO A CA 1
ATOM 860 C C . PRO A 1 107 ? 15.512 -5.261 -14.858 1.00 65.62 107 PRO A C 1
ATOM 862 O O . PRO A 1 107 ? 15.211 -6.395 -14.501 1.00 65.62 107 PRO A O 1
ATOM 865 N N . ALA A 1 108 ? 16.530 -5.023 -15.690 1.00 59.53 108 ALA A N 1
ATOM 866 C CA . ALA A 1 108 ? 17.527 -6.044 -15.999 1.00 59.53 108 ALA A CA 1
ATOM 867 C C . ALA A 1 108 ? 18.328 -6.384 -14.726 1.00 59.53 108 ALA A C 1
ATOM 869 O O . ALA A 1 108 ? 18.534 -5.499 -13.888 1.00 59.53 108 ALA A O 1
ATOM 870 N N . ASP A 1 109 ? 18.764 -7.646 -14.599 1.00 65.94 109 ASP A N 1
ATOM 871 C CA . ASP A 1 109 ? 19.575 -8.182 -13.489 1.00 65.94 109 ASP A CA 1
ATOM 872 C C . ASP A 1 109 ? 20.541 -7.122 -12.906 1.00 65.94 109 ASP A C 1
ATOM 874 O O . ASP A 1 109 ? 21.196 -6.386 -13.650 1.00 65.94 109 ASP A O 1
ATOM 878 N N . LEU A 1 110 ? 20.661 -7.033 -11.570 1.00 64.25 110 LEU A N 1
ATOM 879 C CA . LEU A 1 110 ? 21.592 -6.090 -10.936 1.00 64.25 110 LEU A CA 1
ATOM 880 C C . LEU A 1 110 ? 23.032 -6.424 -11.380 1.00 64.25 110 LEU A C 1
ATOM 882 O O . LEU A 1 110 ? 23.620 -7.367 -10.853 1.00 64.25 110 LEU A O 1
ATOM 886 N N . ASP A 1 111 ? 23.565 -5.647 -12.328 1.00 59.88 111 ASP A N 1
ATOM 887 C CA . ASP A 1 111 ? 24.831 -5.851 -13.058 1.00 59.88 111 ASP A CA 1
ATOM 888 C C . ASP A 1 111 ? 26.076 -5.888 -12.154 1.00 59.88 111 ASP A C 1
ATOM 890 O O . ASP A 1 111 ? 26.231 -5.027 -11.285 1.00 59.88 111 ASP A O 1
ATOM 894 N N . ASP A 1 112 ? 26.963 -6.883 -12.317 1.00 54.59 112 ASP A N 1
ATOM 895 C CA . ASP A 1 112 ? 28.103 -7.253 -11.432 1.00 54.59 112 ASP A CA 1
ATOM 896 C C . ASP A 1 112 ? 29.129 -6.133 -11.163 1.00 54.59 112 ASP A C 1
ATOM 898 O O . ASP A 1 112 ? 29.981 -6.264 -10.289 1.00 54.59 112 ASP A O 1
ATOM 902 N N . THR A 1 113 ? 28.997 -4.992 -11.831 1.00 50.72 113 THR A N 1
ATOM 903 C CA . THR A 1 113 ? 29.931 -3.858 -11.844 1.00 50.72 113 THR A CA 1
ATOM 904 C C . THR A 1 113 ? 29.844 -2.906 -10.646 1.00 50.72 113 THR A C 1
ATOM 906 O O . THR A 1 113 ? 30.574 -1.916 -10.603 1.00 50.72 113 THR A O 1
ATOM 909 N N . VAL A 1 114 ? 28.987 -3.173 -9.655 1.00 51.56 114 VAL A N 1
ATOM 910 C CA . VAL A 1 114 ? 28.926 -2.348 -8.439 1.00 51.56 114 VAL A CA 1
ATOM 911 C C . VAL A 1 114 ? 30.173 -2.597 -7.581 1.00 51.56 114 VAL A C 1
ATOM 913 O O . VAL A 1 114 ? 30.236 -3.572 -6.833 1.00 51.56 114 VAL A O 1
ATOM 916 N N . ASP A 1 115 ? 31.157 -1.706 -7.708 1.00 49.31 115 ASP A N 1
ATOM 917 C CA . ASP A 1 115 ? 32.362 -1.654 -6.880 1.00 49.31 115 ASP A CA 1
ATOM 918 C C . ASP A 1 115 ? 31.980 -1.203 -5.462 1.00 49.31 115 ASP A C 1
ATOM 920 O O . ASP A 1 115 ? 31.863 -0.017 -5.137 1.00 49.31 115 ASP A O 1
ATOM 924 N N . PHE A 1 116 ? 31.661 -2.179 -4.617 1.00 50.28 116 PHE A N 1
ATOM 925 C CA . PHE A 1 116 ? 31.633 -1.978 -3.180 1.00 50.28 116 PHE A CA 1
ATOM 926 C C . PHE A 1 116 ? 33.079 -2.089 -2.740 1.00 50.28 116 PHE A C 1
ATOM 928 O O . PHE A 1 116 ? 33.538 -3.207 -2.537 1.00 50.28 116 PHE A O 1
ATOM 935 N N . GLY A 1 117 ? 33.781 -0.955 -2.667 1.00 42.00 117 GLY A N 1
ATOM 936 C CA . GLY A 1 117 ? 35.160 -0.877 -2.192 1.00 42.00 117 GLY A CA 1
ATOM 937 C C . GLY A 1 117 ? 35.316 -1.582 -0.845 1.00 42.00 117 GLY A C 1
ATOM 938 O O . GLY A 1 117 ? 35.155 -0.981 0.216 1.00 42.00 117 GLY A O 1
ATOM 939 N N . ASP A 1 118 ? 35.580 -2.882 -0.904 1.00 39.69 118 ASP A N 1
ATOM 940 C CA . ASP A 1 118 ? 35.958 -3.727 0.209 1.00 39.69 118 ASP A CA 1
ATOM 941 C C . ASP A 1 118 ? 37.438 -3.422 0.410 1.00 39.69 118 ASP A C 1
ATOM 943 O O . ASP A 1 118 ? 38.245 -3.626 -0.499 1.00 39.69 118 ASP A O 1
ATOM 947 N N . GLY A 1 119 ? 37.765 -2.836 1.562 1.00 40.16 119 GLY A N 1
ATOM 948 C CA . GLY A 1 119 ? 39.058 -2.237 1.885 1.00 40.16 119 GLY A CA 1
ATOM 949 C C . GLY A 1 119 ? 40.263 -3.135 1.608 1.00 40.16 119 GLY A C 1
ATOM 950 O O . GLY A 1 119 ? 40.771 -3.809 2.502 1.00 40.16 119 GLY A O 1
ATOM 951 N N . ASN A 1 120 ? 40.745 -3.093 0.369 1.00 38.84 120 ASN A N 1
ATOM 952 C CA . ASN A 1 120 ? 42.009 -3.665 -0.069 1.00 38.84 120 ASN A CA 1
ATOM 953 C C . ASN A 1 120 ? 42.567 -2.855 -1.257 1.00 38.84 120 ASN A C 1
ATOM 955 O O . ASN A 1 120 ? 42.974 -3.398 -2.286 1.00 38.84 120 ASN A O 1
ATOM 959 N N . GLU A 1 121 ? 42.561 -1.525 -1.120 1.00 41.53 121 GLU A N 1
ATOM 960 C CA . GLU A 1 121 ? 43.109 -0.551 -2.078 1.00 41.53 121 GLU A CA 1
ATOM 961 C C . GLU A 1 121 ? 44.652 -0.486 -2.062 1.00 41.53 121 GLU A C 1
ATOM 963 O O . GLU A 1 121 ? 45.234 0.590 -2.147 1.00 41.53 121 GLU A O 1
ATOM 968 N N . GLU A 1 122 ? 45.353 -1.621 -1.967 1.00 38.38 122 GLU A N 1
ATOM 969 C CA . GLU A 1 122 ? 46.829 -1.606 -1.975 1.00 38.38 122 GLU A CA 1
ATOM 970 C C . GLU A 1 122 ? 47.489 -2.635 -2.907 1.00 38.38 122 GLU A C 1
ATOM 972 O O . GLU A 1 122 ? 48.709 -2.663 -3.021 1.00 38.38 122 GLU A O 1
ATOM 977 N N . ALA A 1 123 ? 46.725 -3.441 -3.658 1.00 40.16 123 ALA A N 1
ATOM 978 C CA . ALA A 1 123 ? 47.314 -4.500 -4.499 1.00 40.16 123 ALA A CA 1
ATOM 979 C C . ALA A 1 123 ? 47.002 -4.433 -6.010 1.00 40.16 123 ALA A C 1
ATOM 981 O O . ALA A 1 123 ? 47.549 -5.228 -6.776 1.00 40.16 123 ALA A O 1
ATOM 982 N N . ALA A 1 124 ? 46.150 -3.513 -6.479 1.00 38.66 124 ALA A N 1
ATOM 983 C CA . ALA A 1 124 ? 45.690 -3.501 -7.879 1.00 38.66 124 ALA A CA 1
ATOM 984 C C . ALA A 1 124 ? 46.282 -2.378 -8.757 1.00 38.66 124 ALA A C 1
ATOM 986 O O . ALA A 1 124 ? 46.165 -2.434 -9.982 1.00 38.66 124 ALA A O 1
ATOM 987 N N . LEU A 1 125 ? 46.970 -1.395 -8.167 1.00 38.78 125 LEU A N 1
ATOM 988 C CA . LEU A 1 125 ? 47.483 -0.215 -8.880 1.00 38.78 125 LEU A CA 1
ATOM 989 C C . LEU A 1 125 ? 48.844 -0.407 -9.583 1.00 38.78 125 LEU A C 1
ATOM 991 O O . LEU A 1 125 ? 49.333 0.526 -10.211 1.00 38.78 125 LEU A O 1
ATOM 995 N N . GLU A 1 126 ? 49.426 -1.612 -9.583 1.00 40.09 126 GLU A N 1
ATOM 996 C CA . GLU A 1 126 ? 50.703 -1.888 -10.275 1.00 40.09 126 GLU A CA 1
ATOM 997 C C . GLU A 1 126 ? 50.573 -2.616 -11.630 1.00 40.09 126 GLU A C 1
ATOM 999 O O . GLU A 1 126 ? 51.579 -2.874 -12.292 1.00 40.09 126 GLU A O 1
ATOM 1004 N N . ARG A 1 127 ? 49.362 -2.952 -12.105 1.00 45.28 127 ARG A N 1
ATOM 1005 C CA . ARG A 1 127 ? 49.192 -3.767 -13.335 1.00 45.28 127 ARG A CA 1
ATOM 1006 C C . ARG A 1 127 ? 48.566 -3.063 -14.542 1.00 45.28 127 ARG A C 1
ATOM 1008 O O . ARG A 1 127 ? 48.125 -3.736 -15.468 1.00 45.28 127 ARG A O 1
ATOM 1015 N N . SER A 1 128 ? 48.595 -1.733 -14.606 1.00 40.66 128 SER A N 1
ATOM 1016 C CA . SER A 1 128 ? 48.164 -0.966 -15.793 1.00 40.66 128 SER A CA 1
ATOM 1017 C C . SER A 1 128 ? 49.291 -0.147 -16.435 1.00 40.66 128 SER A C 1
ATOM 1019 O O . SER A 1 128 ? 49.064 0.905 -17.022 1.00 40.66 128 SER A O 1
ATOM 1021 N N . ALA A 1 129 ? 50.525 -0.653 -16.393 1.00 44.53 129 ALA A N 1
ATOM 1022 C CA . ALA A 1 129 ? 51.658 -0.063 -17.103 1.00 44.53 129 ALA A CA 1
ATOM 1023 C C . ALA A 1 129 ? 52.368 -1.091 -17.997 1.00 44.53 129 ALA A C 1
ATOM 1025 O O . ALA A 1 129 ? 53.563 -1.326 -17.846 1.00 44.53 129 ALA A O 1
ATOM 1026 N N . HIS A 1 130 ? 51.663 -1.721 -18.946 1.00 36.19 130 HIS A N 1
ATOM 1027 C CA . HIS A 1 130 ? 52.329 -2.490 -20.007 1.00 36.19 130 HIS A CA 1
ATOM 1028 C C . HIS A 1 130 ? 51.573 -2.483 -21.347 1.00 36.19 130 HIS A C 1
ATOM 1030 O O . HIS A 1 130 ? 50.716 -3.310 -21.627 1.00 36.19 130 HIS A O 1
ATOM 1036 N N . GLY A 1 131 ? 51.962 -1.529 -22.199 1.00 38.28 131 GLY A N 1
ATOM 1037 C CA . GLY A 1 131 ? 52.361 -1.795 -23.584 1.00 38.28 131 GLY A CA 1
ATOM 1038 C C . GLY A 1 131 ? 51.301 -2.208 -24.611 1.00 38.28 131 GLY A C 1
ATOM 1039 O O . GLY A 1 131 ? 51.041 -3.387 -24.812 1.00 38.28 131 GLY A O 1
ATOM 1040 N N . SER A 1 132 ? 50.887 -1.261 -25.461 1.00 37.59 132 SER A N 1
ATOM 1041 C CA . SER A 1 132 ? 50.489 -1.581 -26.843 1.00 37.59 132 SER A CA 1
ATOM 1042 C C . SER A 1 132 ? 51.008 -0.546 -27.857 1.00 37.59 132 SER A C 1
ATOM 1044 O O . SER A 1 132 ? 50.279 0.221 -28.479 1.00 37.59 132 SER A O 1
ATOM 1046 N N . ARG A 1 133 ? 52.331 -0.544 -28.090 1.00 41.84 133 ARG A N 1
ATOM 1047 C CA . ARG A 1 133 ? 52.916 0.075 -29.296 1.00 41.84 133 ARG A CA 1
ATOM 1048 C C . ARG A 1 133 ? 52.582 -0.790 -30.517 1.00 41.84 133 ARG A C 1
ATOM 1050 O O . ARG A 1 133 ? 53.276 -1.766 -30.800 1.00 41.84 133 ARG A O 1
ATOM 1057 N N . LYS A 1 134 ? 51.544 -0.422 -31.273 1.00 39.25 134 LYS A N 1
ATOM 1058 C CA . LYS A 1 134 ? 51.246 -1.025 -32.584 1.00 39.25 134 LYS A CA 1
ATOM 1059 C C . LYS A 1 134 ? 52.243 -0.516 -33.638 1.00 39.25 134 LYS A C 1
ATOM 1061 O O . LYS A 1 134 ? 52.348 0.677 -33.911 1.00 39.25 134 LYS A O 1
ATOM 1066 N N . ARG A 1 135 ? 53.012 -1.453 -34.200 1.00 41.88 135 ARG A N 1
ATOM 1067 C CA . ARG A 1 135 ? 54.059 -1.266 -35.217 1.00 41.88 135 ARG A CA 1
ATOM 1068 C C . ARG A 1 135 ? 53.487 -0.772 -36.558 1.00 41.88 135 ARG A C 1
ATOM 1070 O O . ARG A 1 135 ? 52.681 -1.466 -37.170 1.00 41.88 135 ARG A O 1
ATOM 1077 N N . ARG A 1 136 ? 54.012 0.352 -37.070 1.00 41.19 136 ARG A N 1
ATOM 1078 C CA . ARG A 1 136 ? 53.992 0.725 -38.501 1.00 41.19 136 ARG A CA 1
ATOM 1079 C C . ARG A 1 136 ? 54.829 -0.290 -39.285 1.00 41.19 136 ARG A C 1
ATOM 1081 O O . ARG A 1 136 ? 56.039 -0.359 -39.080 1.00 41.19 136 ARG A O 1
ATOM 1088 N N . ARG A 1 137 ? 54.221 -1.041 -40.204 1.00 47.00 137 ARG A N 1
ATOM 1089 C CA . ARG A 1 137 ? 54.947 -1.738 -41.276 1.00 47.00 137 ARG A CA 1
ATOM 1090 C C . ARG A 1 137 ? 54.860 -0.890 -42.543 1.00 47.00 137 ARG A C 1
ATOM 1092 O O . ARG A 1 137 ? 53.770 -0.557 -42.990 1.00 47.00 137 ARG A O 1
ATOM 1099 N N . ARG A 1 138 ? 56.025 -0.501 -43.065 1.00 41.59 138 ARG A N 1
ATOM 1100 C CA . ARG A 1 138 ? 56.200 0.094 -44.394 1.00 41.59 138 ARG A CA 1
ATOM 1101 C C . ARG A 1 138 ? 56.016 -1.024 -45.424 1.00 41.59 138 ARG A C 1
ATOM 1103 O O . ARG A 1 138 ? 56.675 -2.053 -45.296 1.00 41.59 138 ARG A O 1
ATOM 1110 N N . ALA A 1 139 ? 55.132 -0.830 -46.398 1.00 42.44 139 ALA A N 1
ATOM 1111 C CA . ALA A 1 139 ? 55.092 -1.656 -47.597 1.00 42.44 139 ALA A CA 1
ATOM 1112 C C . ALA A 1 139 ? 56.135 -1.123 -48.586 1.00 42.44 139 ALA A C 1
ATOM 1114 O O . ALA A 1 139 ? 56.237 0.086 -48.799 1.00 42.44 139 ALA A O 1
ATOM 1115 N N . ALA A 1 140 ? 56.945 -2.038 -49.108 1.00 41.91 140 ALA A N 1
ATOM 1116 C CA . ALA A 1 140 ? 57.956 -1.785 -50.115 1.00 41.91 140 ALA A CA 1
ATOM 1117 C C . ALA A 1 140 ? 57.296 -1.453 -51.461 1.00 41.91 140 ALA A C 1
ATOM 1119 O O . ALA A 1 140 ? 56.309 -2.076 -51.849 1.00 41.91 140 ALA A O 1
ATOM 1120 N N . SER A 1 141 ? 57.860 -0.469 -52.154 1.00 43.91 141 SER A N 1
ATOM 1121 C CA . SER A 1 141 ? 57.548 -0.111 -53.533 1.00 43.91 141 SER A CA 1
ATOM 1122 C C . SER A 1 141 ? 57.837 -1.291 -54.464 1.00 43.91 141 SER A C 1
ATOM 1124 O O . SER A 1 141 ? 58.994 -1.688 -54.614 1.00 43.91 141 SER A O 1
ATOM 1126 N N . LEU A 1 142 ? 56.797 -1.835 -55.094 1.00 52.66 142 LEU A N 1
ATOM 1127 C CA . LEU A 1 142 ? 56.930 -2.662 -56.290 1.00 52.66 142 LEU A CA 1
ATOM 1128 C C . LEU A 1 142 ? 57.089 -1.721 -57.487 1.00 52.66 142 LEU A C 1
ATOM 1130 O O . LEU A 1 142 ? 56.292 -0.799 -57.664 1.00 52.66 142 LEU A O 1
ATOM 1134 N N . GLY A 1 143 ? 58.168 -1.919 -58.244 1.00 42.00 143 GLY A N 1
ATOM 1135 C CA . GLY A 1 143 ? 58.498 -1.132 -59.424 1.00 42.00 143 GLY A CA 1
ATOM 1136 C C . GLY A 1 143 ? 57.422 -1.254 -60.496 1.00 42.00 143 GLY A C 1
ATOM 1137 O O . GLY A 1 143 ? 57.001 -2.357 -60.842 1.00 42.00 143 GLY A O 1
ATOM 1138 N N . PHE A 1 144 ? 56.993 -0.110 -61.017 1.00 43.19 144 PHE A N 1
ATOM 1139 C CA . PHE A 1 144 ? 56.229 -0.047 -62.252 1.00 43.19 144 PHE A CA 1
ATOM 1140 C C . PHE A 1 144 ? 57.208 -0.158 -63.420 1.00 43.19 144 PHE A C 1
ATOM 1142 O O . PHE A 1 144 ? 58.131 0.645 -63.533 1.00 43.19 144 PHE A O 1
ATOM 1149 N N . LEU A 1 145 ? 57.017 -1.190 -64.245 1.00 39.28 145 LEU A N 1
ATOM 1150 C CA . LEU A 1 145 ? 57.568 -1.236 -65.591 1.00 39.28 145 LEU A CA 1
ATOM 1151 C C . LEU A 1 145 ? 56.909 -0.131 -66.421 1.00 39.28 145 LEU A C 1
ATOM 1153 O O . LEU A 1 145 ? 55.679 -0.048 -66.473 1.00 39.28 145 LEU A O 1
ATOM 1157 N N . ASP A 1 146 ? 57.741 0.662 -67.087 1.00 43.00 146 ASP A N 1
ATOM 1158 C CA . ASP A 1 146 ? 57.345 1.543 -68.177 1.00 43.00 146 ASP A CA 1
ATOM 1159 C C . ASP A 1 146 ? 56.680 0.719 -69.287 1.00 43.00 146 ASP A C 1
ATOM 1161 O O . ASP A 1 146 ? 57.269 -0.214 -69.837 1.00 43.00 146 ASP A O 1
ATOM 1165 N N . LEU A 1 147 ? 55.432 1.064 -69.600 1.00 43.91 147 LEU A N 1
ATOM 1166 C CA . LEU A 1 147 ? 54.703 0.558 -70.756 1.00 43.91 147 LEU A CA 1
ATOM 1167 C C . LEU A 1 147 ? 54.683 1.667 -71.799 1.00 43.91 147 LEU A C 1
ATOM 1169 O O . LEU A 1 147 ? 54.086 2.727 -71.613 1.00 43.91 147 LEU A O 1
ATOM 1173 N N . GLU A 1 148 ? 55.406 1.388 -72.875 1.00 39.06 148 GLU A N 1
ATOM 1174 C CA . GLU A 1 148 ? 55.565 2.223 -74.049 1.00 39.06 148 GLU A CA 1
ATOM 1175 C C . GLU A 1 148 ? 54.212 2.716 -74.576 1.00 39.06 148 GLU A C 1
ATOM 1177 O O . GLU A 1 148 ? 53.226 1.986 -74.702 1.00 39.06 148 GLU A O 1
ATOM 1182 N N . THR A 1 149 ? 54.192 4.003 -74.895 1.00 44.38 149 THR A N 1
ATOM 1183 C CA . THR A 1 149 ? 53.096 4.715 -75.538 1.00 44.38 149 THR A CA 1
ATOM 1184 C C . THR A 1 149 ? 52.736 4.065 -76.874 1.00 44.38 149 THR A C 1
ATOM 1186 O O . THR A 1 149 ? 53.485 4.178 -77.843 1.00 44.38 149 THR A O 1
ATOM 1189 N N . SER A 1 150 ? 51.560 3.439 -76.942 1.00 39.88 150 SER A N 1
ATOM 1190 C CA . SER A 1 150 ? 50.922 3.022 -78.193 1.00 39.88 150 SER A CA 1
ATOM 1191 C C . SER A 1 150 ? 49.732 3.953 -78.503 1.00 39.88 150 SER A C 1
ATOM 1193 O O . SER A 1 150 ? 48.900 4.192 -77.619 1.00 39.88 150 SER A O 1
ATOM 1195 N N . PRO A 1 151 ? 49.627 4.525 -79.717 1.00 43.41 151 PRO A N 1
ATOM 1196 C CA . PRO A 1 151 ? 48.601 5.507 -80.058 1.00 43.41 151 PRO A CA 1
ATOM 1197 C C . PRO A 1 151 ? 47.266 4.803 -80.350 1.00 43.41 151 PRO A C 1
ATOM 1199 O O . PRO A 1 151 ? 47.008 4.367 -81.467 1.00 43.41 151 PRO A O 1
ATOM 1202 N N . GLY A 1 152 ? 46.412 4.673 -79.331 1.00 48.28 152 GLY A N 1
ATOM 1203 C CA . GLY A 1 152 ? 45.069 4.092 -79.497 1.00 48.28 152 GLY A CA 1
ATOM 1204 C C . GLY A 1 152 ? 44.159 4.092 -78.260 1.00 48.28 152 GLY A C 1
ATOM 1205 O O . GLY A 1 152 ? 43.154 3.388 -78.249 1.00 48.28 152 GLY A O 1
ATOM 1206 N N . ALA A 1 153 ? 44.488 4.848 -77.205 1.00 45.84 153 ALA A N 1
ATOM 1207 C CA . ALA A 1 153 ? 43.904 4.683 -75.866 1.00 45.84 153 ALA A CA 1
ATOM 1208 C C . ALA A 1 153 ? 42.766 5.661 -75.486 1.00 45.84 153 ALA A C 1
ATOM 1210 O O . ALA A 1 153 ? 42.377 5.723 -74.319 1.00 45.84 153 ALA A O 1
ATOM 1211 N N . ASP A 1 154 ? 42.183 6.405 -76.429 1.00 50.66 154 ASP A N 1
ATOM 1212 C CA . ASP A 1 154 ? 41.167 7.421 -76.092 1.00 50.66 154 ASP A CA 1
ATOM 1213 C C . ASP A 1 154 ? 39.750 6.856 -75.882 1.00 50.66 154 ASP A C 1
ATOM 1215 O O . ASP A 1 154 ? 38.944 7.442 -75.152 1.00 50.66 154 ASP A O 1
ATOM 1219 N N . SER A 1 155 ? 39.419 5.703 -76.473 1.00 52.75 155 SER A N 1
ATOM 1220 C CA . SER A 1 155 ? 38.083 5.099 -76.337 1.00 52.75 155 SER A CA 1
ATOM 1221 C C . SER A 1 155 ? 37.904 4.362 -75.004 1.00 52.75 155 SER A C 1
ATOM 1223 O O . SER A 1 155 ? 36.875 4.523 -74.348 1.00 52.75 155 SER A O 1
ATOM 1225 N N . SER A 1 156 ? 38.926 3.627 -74.555 1.00 51.31 156 SER A N 1
ATOM 1226 C CA . SER A 1 156 ? 38.905 2.862 -73.297 1.00 51.31 156 SER A CA 1
ATOM 1227 C C . SER A 1 156 ? 38.945 3.771 -72.059 1.00 51.31 156 SER A C 1
ATOM 1229 O O . SER A 1 156 ? 38.182 3.584 -71.112 1.00 51.31 156 SER A O 1
ATOM 1231 N N . SER A 1 157 ? 39.742 4.846 -72.100 1.00 54.75 157 SER A N 1
ATOM 1232 C CA . SER A 1 157 ? 39.838 5.806 -70.991 1.00 54.75 157 SER A CA 1
ATOM 1233 C C . SER A 1 157 ? 38.562 6.655 -70.827 1.00 54.75 157 SER A C 1
ATOM 1235 O O . SER A 1 157 ? 38.172 6.996 -69.709 1.00 54.75 157 SER A O 1
ATOM 1237 N N . ARG A 1 158 ? 37.836 6.946 -71.922 1.00 57.25 158 ARG A N 1
ATOM 1238 C CA . ARG A 1 158 ? 36.489 7.551 -71.856 1.00 57.25 158 ARG A CA 1
ATOM 1239 C C . ARG A 1 158 ? 35.422 6.580 -71.357 1.00 57.25 158 ARG A C 1
ATOM 1241 O O . ARG A 1 158 ? 34.523 7.026 -70.649 1.00 57.25 158 ARG A O 1
ATOM 1248 N N . ALA A 1 159 ? 35.491 5.303 -71.730 1.00 61.03 159 ALA A N 1
ATOM 1249 C CA . ALA A 1 159 ? 34.534 4.292 -71.282 1.00 61.03 159 ALA A CA 1
ATOM 1250 C C . ALA A 1 159 ? 34.632 4.054 -69.766 1.00 61.03 159 ALA A C 1
ATOM 1252 O O . ALA A 1 159 ? 33.609 4.061 -69.087 1.00 61.03 159 ALA A O 1
ATOM 1253 N N . LEU A 1 160 ? 35.852 3.965 -69.224 1.00 59.34 160 LEU A N 1
ATOM 1254 C CA . LEU A 1 160 ? 36.089 3.831 -67.781 1.00 59.34 160 LEU A CA 1
ATOM 1255 C C . LEU A 1 160 ? 35.614 5.059 -66.993 1.00 59.34 160 LEU A C 1
ATOM 1257 O O . LEU A 1 160 ? 34.882 4.909 -66.022 1.00 59.34 160 LEU A O 1
ATOM 1261 N N . LYS A 1 161 ? 35.917 6.278 -67.463 1.00 62.97 161 LYS A N 1
ATOM 1262 C CA . LYS A 1 161 ? 35.424 7.510 -66.819 1.00 62.97 161 LYS A CA 1
ATOM 1263 C C . LYS A 1 161 ? 33.899 7.638 -66.857 1.00 62.97 161 LYS A C 1
ATOM 1265 O O . LYS A 1 161 ? 33.314 8.190 -65.934 1.00 62.97 161 LYS A O 1
ATOM 1270 N N . ARG A 1 162 ? 33.238 7.157 -67.918 1.00 61.38 162 ARG A N 1
ATOM 1271 C CA . ARG A 1 162 ? 31.766 7.127 -67.981 1.00 61.38 162 ARG A CA 1
ATOM 1272 C C . ARG A 1 162 ? 31.188 6.129 -66.985 1.00 61.38 162 ARG A C 1
ATOM 1274 O O . ARG A 1 162 ? 30.255 6.497 -66.287 1.00 61.38 162 ARG A O 1
ATOM 1281 N N . TYR A 1 163 ? 31.781 4.941 -66.880 1.00 63.69 163 TYR A N 1
ATOM 1282 C CA . TYR A 1 163 ? 31.356 3.921 -65.925 1.00 63.69 163 TYR A CA 1
ATOM 1283 C C . TYR A 1 163 ? 31.513 4.396 -64.472 1.00 63.69 163 TYR A C 1
ATOM 1285 O O . TYR A 1 163 ? 30.568 4.274 -63.707 1.00 63.69 163 TYR A O 1
ATOM 1293 N N . GLU A 1 164 ? 32.634 5.039 -64.117 1.00 64.88 164 GLU A N 1
ATOM 1294 C CA . GLU A 1 164 ? 32.843 5.632 -62.781 1.00 64.88 164 GLU A CA 1
ATOM 1295 C C . GLU A 1 164 ? 31.801 6.715 -62.447 1.00 64.88 164 GLU A C 1
ATOM 1297 O O . GLU A 1 164 ? 31.220 6.723 -61.362 1.00 64.88 164 GLU A O 1
ATOM 1302 N N . ILE A 1 165 ? 31.498 7.605 -63.400 1.00 66.19 165 ILE A N 1
ATOM 1303 C CA . ILE A 1 165 ? 30.484 8.656 -63.217 1.00 66.19 165 ILE A CA 1
ATOM 1304 C C . ILE A 1 165 ? 29.075 8.058 -63.085 1.00 66.19 165 ILE A C 1
ATOM 1306 O O . ILE A 1 165 ? 28.241 8.591 -62.354 1.00 66.19 165 ILE A O 1
ATOM 1310 N N . GLU A 1 166 ? 28.784 6.976 -63.803 1.00 65.69 166 GLU A N 1
ATOM 1311 C CA . GLU A 1 166 ? 27.482 6.306 -63.790 1.00 65.69 166 GLU A CA 1
ATOM 1312 C C . GLU A 1 166 ? 27.283 5.496 -62.498 1.00 65.69 166 GLU A C 1
ATOM 1314 O O . GLU A 1 166 ? 26.211 5.566 -61.893 1.00 65.69 166 GLU A O 1
ATOM 1319 N N . THR A 1 167 ? 28.339 4.850 -61.986 1.00 67.12 167 THR A N 1
ATOM 1320 C CA . THR A 1 167 ? 28.324 4.207 -60.664 1.00 67.12 167 THR A CA 1
ATOM 1321 C C . THR A 1 167 ? 28.194 5.220 -59.527 1.00 67.12 167 THR A C 1
ATOM 1323 O O . THR A 1 167 ? 27.428 4.984 -58.596 1.00 67.12 167 THR A O 1
ATOM 1326 N N . ASP A 1 168 ? 28.850 6.381 -59.617 1.00 70.75 168 ASP A N 1
ATOM 1327 C CA . ASP A 1 168 ? 28.750 7.435 -58.598 1.00 70.75 168 ASP A CA 1
ATOM 1328 C C . ASP A 1 168 ? 27.369 8.101 -58.573 1.00 70.75 168 ASP A C 1
ATOM 1330 O O . ASP A 1 168 ? 26.863 8.452 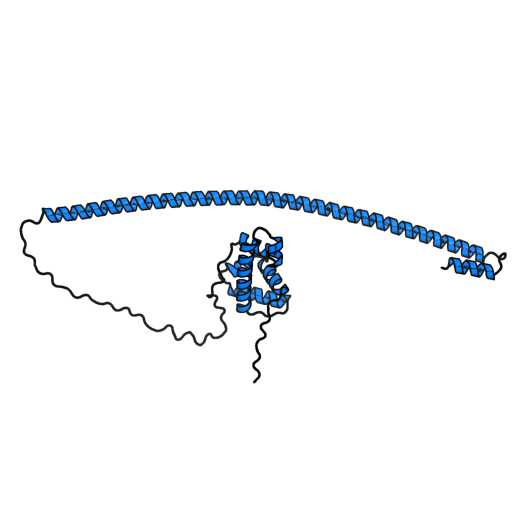-57.504 1.00 70.75 168 ASP A O 1
ATOM 1334 N N . LYS A 1 169 ? 26.730 8.268 -59.736 1.00 73.88 169 LYS A N 1
ATOM 1335 C CA . LYS A 1 169 ? 25.344 8.755 -59.817 1.00 73.88 169 LYS A CA 1
ATOM 1336 C C . LYS A 1 169 ? 24.365 7.746 -59.228 1.00 73.88 169 LYS A C 1
ATOM 1338 O O . LYS A 1 169 ? 23.555 8.128 -58.389 1.00 73.88 169 LYS A O 1
ATOM 1343 N N . SER A 1 170 ? 24.500 6.468 -59.586 1.00 76.56 170 SER A N 1
ATOM 1344 C CA . SER A 1 170 ? 23.658 5.402 -59.036 1.00 76.56 170 SER A CA 1
ATOM 1345 C C . SER A 1 170 ? 23.810 5.268 -57.516 1.00 76.56 170 SER A C 1
ATOM 1347 O O . SER A 1 170 ? 22.811 5.105 -56.816 1.00 76.56 170 SER A O 1
ATOM 1349 N N . LEU A 1 171 ? 25.030 5.403 -56.984 1.00 75.62 171 LEU A N 1
ATOM 1350 C CA . LEU A 1 171 ? 25.270 5.403 -55.540 1.00 75.62 171 LEU A CA 1
ATOM 1351 C C . LEU A 1 171 ? 24.610 6.601 -54.853 1.00 75.62 171 LEU A C 1
ATOM 1353 O O . LEU A 1 171 ? 23.983 6.418 -53.815 1.00 75.62 171 LEU A O 1
ATOM 1357 N N . ARG A 1 172 ? 24.686 7.804 -55.438 1.00 75.56 172 ARG A N 1
ATOM 1358 C CA . ARG A 1 172 ? 24.028 9.003 -54.887 1.00 75.56 172 ARG A CA 1
ATOM 1359 C C . ARG A 1 172 ? 22.507 8.883 -54.866 1.00 75.56 172 ARG A C 1
ATOM 1361 O O . ARG A 1 172 ? 21.878 9.272 -53.884 1.00 75.56 172 ARG A O 1
ATOM 1368 N N . GLU A 1 173 ? 21.924 8.324 -55.921 1.00 80.25 173 GLU A N 1
ATOM 1369 C CA . GLU A 1 173 ? 20.483 8.062 -56.002 1.00 80.25 173 GLU A CA 1
ATOM 1370 C C . GLU A 1 173 ? 20.044 7.031 -54.952 1.00 80.25 173 GLU A C 1
ATOM 1372 O O . GLU A 1 173 ? 19.049 7.240 -54.259 1.00 80.25 173 GLU A O 1
ATOM 1377 N N . GLN A 1 174 ? 20.824 5.963 -54.752 1.00 77.25 174 GLN A N 1
ATOM 1378 C CA . GLN A 1 174 ? 20.556 4.979 -53.699 1.00 77.25 174 GLN A CA 1
ATOM 1379 C C . GLN A 1 174 ? 20.714 5.570 -52.294 1.00 77.25 174 GLN A C 1
ATOM 1381 O O . GLN A 1 174 ? 19.888 5.292 -51.427 1.00 77.25 174 GLN A O 1
ATOM 1386 N N . THR A 1 175 ? 21.729 6.407 -52.054 1.00 78.31 175 THR A N 1
ATOM 1387 C CA . THR A 1 175 ? 21.891 7.076 -50.755 1.00 78.31 175 THR A CA 1
ATOM 1388 C C . THR A 1 175 ? 20.753 8.049 -50.476 1.00 78.31 175 THR A C 1
ATOM 1390 O O . THR A 1 175 ? 20.238 8.051 -49.365 1.00 78.31 175 THR A O 1
ATOM 1393 N N . HIS A 1 176 ? 20.295 8.801 -51.481 1.00 85.81 176 HIS A N 1
ATOM 1394 C CA . HIS A 1 176 ? 19.170 9.723 -51.327 1.00 85.81 176 HIS A CA 1
ATOM 1395 C C . HIS A 1 176 ? 17.869 8.972 -51.015 1.00 85.81 176 HIS A C 1
ATOM 1397 O O . HIS A 1 176 ? 17.168 9.319 -50.072 1.00 85.81 176 HIS A O 1
ATOM 1403 N N . ALA A 1 177 ? 17.592 7.875 -51.727 1.00 84.62 177 ALA A N 1
ATOM 1404 C CA . ALA A 1 177 ? 16.421 7.037 -51.463 1.00 84.62 177 ALA A CA 1
ATOM 1405 C C . ALA A 1 177 ? 16.453 6.392 -50.061 1.00 84.62 177 ALA A C 1
ATOM 1407 O O . ALA A 1 177 ? 15.410 6.179 -49.440 1.00 84.62 177 ALA A O 1
ATOM 1408 N N . LEU A 1 178 ? 17.642 6.064 -49.543 1.00 81.50 178 LEU A N 1
ATOM 1409 C CA . LEU A 1 178 ? 17.806 5.571 -48.173 1.00 81.50 178 LEU A CA 1
ATOM 1410 C C . LEU A 1 178 ? 17.628 6.682 -47.130 1.00 81.50 178 LEU A C 1
ATOM 1412 O O . LEU A 1 178 ? 17.059 6.428 -46.070 1.00 81.50 178 LEU A O 1
ATOM 1416 N N . GLU A 1 179 ? 18.084 7.900 -47.417 1.00 86.12 179 GLU A N 1
ATOM 1417 C CA . GLU A 1 179 ? 17.883 9.068 -46.554 1.00 86.12 179 GLU A CA 1
ATOM 1418 C C . GLU A 1 179 ? 16.409 9.488 -46.488 1.00 86.12 179 GLU A C 1
ATOM 1420 O O . GLU A 1 179 ? 15.908 9.744 -45.392 1.00 86.12 179 GLU A O 1
ATOM 1425 N N . GLU A 1 180 ? 15.689 9.462 -47.612 1.00 89.19 180 GLU A N 1
ATOM 1426 C CA . GLU A 1 180 ? 14.238 9.686 -47.663 1.00 89.19 180 GLU A CA 1
ATOM 1427 C C . GLU A 1 180 ? 13.486 8.639 -46.836 1.00 89.19 180 GLU A C 1
ATOM 1429 O O . GLU A 1 180 ? 12.719 8.996 -45.941 1.00 89.19 180 GLU A O 1
ATOM 1434 N N . LYS A 1 181 ? 13.786 7.347 -47.030 1.00 88.69 181 LYS A N 1
ATOM 1435 C CA . LYS A 1 181 ? 13.194 6.267 -46.219 1.00 88.69 181 LYS A CA 1
ATOM 1436 C C . LYS A 1 181 ? 13.498 6.413 -44.731 1.00 88.69 181 LYS A C 1
ATOM 1438 O O . LYS A 1 181 ? 12.641 6.151 -43.891 1.00 88.69 181 LYS A O 1
ATOM 1443 N N . LYS A 1 182 ? 14.717 6.828 -44.381 1.00 88.31 182 LYS A N 1
ATOM 1444 C CA . LYS A 1 182 ? 15.094 7.087 -42.987 1.00 88.31 182 LYS A CA 1
ATOM 1445 C C . LYS A 1 182 ? 14.282 8.244 -42.402 1.00 88.31 182 LYS A C 1
ATOM 1447 O O . LYS A 1 182 ? 13.872 8.166 -41.246 1.00 88.31 182 LYS A O 1
ATOM 1452 N N . TYR A 1 183 ? 14.061 9.307 -43.172 1.00 91.88 183 TYR A N 1
ATOM 1453 C CA . TYR A 1 183 ? 13.259 10.447 -42.740 1.00 91.88 183 TYR A CA 1
ATOM 1454 C C . TYR A 1 183 ? 11.785 10.068 -42.542 1.00 91.88 183 TYR A C 1
ATOM 1456 O O . TYR A 1 183 ? 11.200 10.429 -41.521 1.00 91.88 183 TYR A O 1
ATOM 1464 N N . GLU A 1 184 ? 11.208 9.291 -43.460 1.00 90.81 184 GLU A N 1
ATOM 1465 C CA . GLU A 1 184 ? 9.838 8.776 -43.345 1.00 90.81 184 GLU A CA 1
ATOM 1466 C C . GLU A 1 184 ? 9.658 7.898 -42.104 1.00 90.81 184 GLU A C 1
ATOM 1468 O O . GLU A 1 184 ? 8.743 8.139 -41.319 1.00 90.81 184 GLU A O 1
ATOM 1473 N N . LEU A 1 185 ? 10.580 6.959 -41.861 1.00 85.62 185 LEU A N 1
ATOM 1474 C CA . LEU A 1 185 ? 10.542 6.108 -40.670 1.00 85.62 185 LEU A CA 1
ATOM 1475 C C . LEU A 1 185 ? 10.644 6.921 -39.376 1.00 85.62 185 LEU A C 1
ATOM 1477 O O . LEU A 1 185 ? 9.882 6.678 -38.447 1.00 85.62 185 LEU A O 1
ATOM 1481 N N . MET A 1 186 ? 11.536 7.918 -39.311 1.00 85.75 186 MET A N 1
ATOM 1482 C CA . MET A 1 186 ? 11.632 8.793 -38.132 1.00 85.75 186 MET A CA 1
ATOM 1483 C C . MET A 1 186 ? 10.355 9.608 -37.901 1.00 85.75 186 MET A C 1
ATOM 1485 O O . MET A 1 186 ? 9.990 9.894 -36.757 1.00 85.75 186 MET A O 1
ATOM 1489 N N . LYS A 1 187 ? 9.681 10.017 -38.978 1.00 91.88 187 LYS A N 1
ATOM 1490 C CA . LYS A 1 187 ? 8.409 10.731 -38.888 1.00 91.88 187 LYS A CA 1
ATOM 1491 C C . LYS A 1 187 ? 7.309 9.812 -38.353 1.00 91.88 187 LYS A C 1
ATOM 1493 O O . LYS A 1 187 ? 6.613 10.201 -37.420 1.00 91.88 187 LYS A O 1
ATOM 1498 N N . GLU A 1 188 ? 7.206 8.596 -38.881 1.00 88.88 188 GLU A N 1
ATOM 1499 C CA . GLU A 1 188 ? 6.222 7.601 -38.447 1.00 88.88 188 GLU A CA 1
ATOM 1500 C C . GLU A 1 188 ? 6.420 7.205 -36.976 1.00 88.88 188 GLU A C 1
ATOM 1502 O O . GLU A 1 188 ? 5.457 7.206 -36.209 1.00 88.88 188 GLU A O 1
ATOM 1507 N N . THR A 1 189 ? 7.666 6.988 -36.532 1.00 84.38 189 THR A N 1
ATOM 1508 C CA . THR A 1 189 ? 7.956 6.701 -35.116 1.00 84.38 189 THR A CA 1
ATOM 1509 C C . THR A 1 189 ? 7.585 7.866 -34.203 1.00 84.38 189 THR A C 1
ATOM 1511 O O . THR A 1 189 ? 7.003 7.653 -33.144 1.00 84.38 189 THR A O 1
ATOM 1514 N N . ASN A 1 190 ? 7.849 9.110 -34.617 1.00 85.69 190 ASN A N 1
ATOM 1515 C CA . ASN A 1 190 ? 7.473 10.287 -33.830 1.00 85.69 190 ASN A CA 1
ATOM 1516 C C . ASN A 1 190 ? 5.949 10.454 -33.728 1.00 85.69 190 ASN A C 1
ATOM 1518 O O . ASN A 1 190 ? 5.439 10.830 -32.672 1.00 85.69 190 ASN A O 1
ATOM 1522 N N . GLU A 1 191 ? 5.213 10.185 -34.808 1.00 88.38 191 GLU A N 1
ATOM 1523 C CA . GLU A 1 191 ? 3.748 10.209 -34.798 1.00 88.38 191 GLU A CA 1
ATOM 1524 C C . GLU A 1 191 ? 3.176 9.092 -33.913 1.00 88.38 191 GLU A C 1
ATOM 1526 O O . GLU A 1 191 ? 2.221 9.325 -33.167 1.00 88.38 191 GLU A O 1
ATOM 1531 N N . GLN A 1 192 ? 3.777 7.900 -33.936 1.00 81.88 192 GLN A N 1
ATOM 1532 C CA . GLN A 1 192 ? 3.394 6.788 -33.068 1.00 81.88 192 GLN A CA 1
ATOM 1533 C C . GLN A 1 192 ? 3.665 7.098 -31.587 1.00 81.88 192 GLN A C 1
ATOM 1535 O O . GLN A 1 192 ? 2.777 6.909 -30.755 1.00 81.88 192 GLN A O 1
ATOM 1540 N N . ASP A 1 193 ? 4.829 7.662 -31.259 1.00 79.69 193 ASP A N 1
ATOM 1541 C CA . ASP A 1 193 ? 5.172 8.085 -29.897 1.00 79.69 193 ASP A CA 1
ATOM 1542 C C . ASP A 1 193 ? 4.214 9.160 -29.366 1.00 79.69 193 ASP A C 1
ATOM 1544 O O . ASP A 1 193 ? 3.840 9.149 -28.190 1.00 79.69 193 ASP A O 1
ATOM 1548 N N . GLN A 1 194 ? 3.784 10.095 -30.220 1.00 80.88 194 GLN A N 1
ATOM 1549 C CA . GLN A 1 194 ? 2.780 11.096 -29.849 1.00 80.88 194 GLN A CA 1
ATOM 1550 C C . GLN A 1 194 ? 1.419 10.461 -29.556 1.00 80.88 194 GLN A C 1
ATOM 1552 O O . GLN A 1 194 ? 0.786 10.830 -28.567 1.00 80.88 194 GLN A O 1
ATOM 1557 N N . ARG A 1 195 ? 0.984 9.482 -30.360 1.00 79.50 195 ARG A N 1
ATOM 1558 C CA . ARG A 1 195 ? -0.268 8.748 -30.110 1.00 79.50 195 ARG A CA 1
ATOM 1559 C C . ARG A 1 195 ? -0.217 7.991 -28.785 1.00 79.50 195 ARG A C 1
ATOM 1561 O O . ARG A 1 195 ? -1.110 8.161 -27.964 1.00 79.50 195 ARG A O 1
ATOM 1568 N N . ILE A 1 196 ? 0.874 7.268 -28.520 1.00 76.94 196 ILE A N 1
ATOM 1569 C CA . ILE A 1 196 ? 1.066 6.529 -27.260 1.00 76.94 196 ILE A CA 1
ATOM 1570 C C . ILE A 1 196 ? 1.020 7.475 -26.048 1.00 76.94 196 ILE A C 1
ATOM 1572 O O . ILE A 1 196 ? 0.388 7.170 -25.035 1.00 76.94 196 ILE A O 1
ATOM 15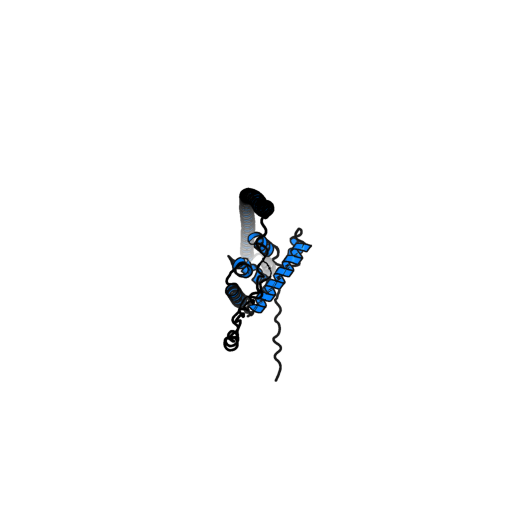76 N N . LYS A 1 197 ? 1.641 8.658 -26.138 1.00 75.94 197 LYS A N 1
ATOM 1577 C CA . LYS A 1 197 ? 1.588 9.673 -25.068 1.00 75.94 197 LYS A CA 1
ATOM 1578 C C . LYS A 1 197 ? 0.175 10.203 -24.816 1.00 75.94 197 LYS A C 1
ATOM 1580 O O . LYS A 1 197 ? -0.195 10.422 -23.665 1.00 75.94 197 LYS A O 1
ATOM 1585 N N . MET A 1 198 ? -0.617 10.401 -25.867 1.00 79.44 198 MET A N 1
ATOM 1586 C CA . MET A 1 198 ? -2.007 10.842 -25.727 1.00 79.44 198 MET A CA 1
ATOM 1587 C C . MET A 1 198 ? -2.883 9.744 -25.113 1.00 79.44 198 MET A C 1
ATOM 1589 O O . MET A 1 198 ? -3.639 10.017 -24.179 1.00 79.44 198 MET A O 1
ATOM 1593 N N . ASP A 1 199 ? -2.738 8.497 -25.560 1.00 75.81 199 ASP A N 1
ATOM 1594 C CA . ASP A 1 199 ? -3.529 7.369 -25.057 1.00 75.81 199 ASP A CA 1
ATOM 1595 C C . ASP A 1 199 ? -3.226 7.080 -23.580 1.00 75.81 199 ASP A C 1
ATOM 1597 O O . ASP A 1 199 ? -4.142 6.920 -22.771 1.00 75.81 199 ASP A O 1
ATOM 1601 N N . THR A 1 200 ? -1.947 7.114 -23.192 1.00 71.88 200 THR A N 1
ATOM 1602 C CA . THR A 1 200 ? -1.523 6.953 -21.789 1.00 71.88 200 THR A CA 1
ATOM 1603 C C . THR A 1 200 ? -2.027 8.085 -20.895 1.00 71.88 200 THR A C 1
ATOM 1605 O O . THR A 1 200 ? -2.503 7.823 -19.790 1.00 71.88 200 THR A O 1
ATOM 1608 N N . HIS A 1 201 ? -2.006 9.339 -21.362 1.00 77.06 201 HIS A N 1
ATOM 1609 C CA . HIS A 1 201 ? -2.586 10.461 -20.616 1.00 77.06 201 HIS A CA 1
ATOM 1610 C C . HIS A 1 201 ? -4.100 10.295 -20.415 1.00 77.06 201 HIS A C 1
ATOM 1612 O O . HIS A 1 201 ? -4.616 10.530 -19.320 1.00 77.06 201 HIS A O 1
ATOM 1618 N N . THR A 1 202 ? -4.801 9.822 -21.446 1.00 76.12 202 THR A N 1
ATOM 1619 C CA . THR A 1 202 ? -6.250 9.590 -21.399 1.00 76.12 202 THR A CA 1
ATOM 1620 C C . THR A 1 202 ? -6.599 8.442 -20.448 1.00 76.12 202 THR A C 1
ATOM 1622 O O . THR A 1 202 ? -7.479 8.599 -19.600 1.00 76.12 202 THR A O 1
ATOM 1625 N N . MET A 1 203 ? -5.869 7.320 -20.504 1.00 70.56 203 MET A N 1
ATOM 1626 C CA . MET A 1 203 ? -6.041 6.208 -19.559 1.00 70.56 203 MET A CA 1
ATOM 1627 C C . MET A 1 203 ? -5.763 6.625 -18.113 1.00 70.56 203 MET A C 1
ATOM 1629 O O . MET A 1 203 ? -6.537 6.274 -17.223 1.00 70.56 203 MET A O 1
ATOM 1633 N N . ASN A 1 204 ? -4.705 7.401 -17.870 1.00 75.38 204 ASN A N 1
ATOM 1634 C CA . ASN A 1 204 ? -4.378 7.882 -16.527 1.00 75.38 204 ASN A CA 1
ATOM 1635 C C . ASN A 1 204 ? -5.456 8.828 -15.977 1.00 75.38 204 ASN A C 1
ATOM 1637 O O . ASN A 1 204 ? -5.780 8.751 -14.795 1.00 75.38 204 ASN A O 1
ATOM 1641 N N . SER A 1 205 ? -6.054 9.666 -16.829 1.00 79.12 205 SER A N 1
ATOM 1642 C CA . SER A 1 205 ? -7.172 10.540 -16.451 1.00 79.12 205 SER A CA 1
ATOM 1643 C C . SER A 1 205 ? -8.423 9.742 -16.059 1.00 79.12 205 SER A C 1
ATOM 1645 O O . SER A 1 205 ? -8.997 9.961 -14.992 1.00 79.12 205 SER A O 1
ATOM 1647 N N . VAL A 1 206 ? -8.805 8.743 -16.865 1.00 76.25 206 VAL A N 1
ATOM 1648 C CA . VAL A 1 206 ? -9.962 7.876 -16.573 1.00 76.25 206 VAL A CA 1
ATOM 1649 C C . VAL A 1 206 ? -9.738 7.064 -15.296 1.00 76.25 206 VAL A C 1
ATOM 1651 O O . VAL A 1 206 ? -10.640 6.964 -14.463 1.00 76.25 206 VAL A O 1
ATOM 1654 N N . LYS A 1 207 ? -8.529 6.519 -15.111 1.00 78.88 207 LYS A N 1
ATOM 1655 C CA . LYS A 1 207 ? -8.163 5.780 -13.899 1.00 78.88 207 LYS A CA 1
ATOM 1656 C C . LYS A 1 207 ? -8.214 6.681 -12.664 1.00 78.88 207 LYS A C 1
ATOM 1658 O O . LYS A 1 207 ? -8.786 6.287 -11.656 1.00 78.88 207 LYS A O 1
ATOM 1663 N N . PHE A 1 208 ? -7.717 7.914 -12.764 1.00 81.81 208 PHE A N 1
ATOM 1664 C CA . PHE A 1 208 ? -7.793 8.889 -11.677 1.00 81.81 208 PHE A CA 1
ATOM 1665 C C . PHE A 1 208 ? -9.240 9.242 -11.305 1.00 81.81 208 PHE A C 1
ATOM 1667 O O . PHE A 1 208 ? -9.575 9.284 -10.123 1.00 81.81 208 PHE A O 1
ATOM 1674 N N . GLU A 1 209 ? -10.124 9.459 -12.283 1.00 80.06 209 GLU A N 1
ATOM 1675 C CA . GLU A 1 209 ? -11.542 9.716 -12.002 1.00 80.06 209 GLU A CA 1
ATOM 1676 C C . GLU A 1 209 ? -12.238 8.523 -11.337 1.00 80.06 209 GLU A C 1
ATOM 1678 O O . GLU A 1 209 ? -13.078 8.714 -10.452 1.00 80.06 209 GLU A O 1
ATOM 1683 N N . GLN A 1 210 ? -11.906 7.295 -11.744 1.00 82.25 210 GLN A N 1
ATOM 1684 C CA . GLN A 1 210 ? -12.425 6.082 -11.110 1.00 82.25 210 GLN A CA 1
ATOM 1685 C C . GLN A 1 210 ? -11.896 5.922 -9.682 1.00 82.25 210 GLN A C 1
ATOM 1687 O O . GLN A 1 210 ? -12.688 5.703 -8.767 1.00 82.25 210 GLN A O 1
ATOM 1692 N N . ASP A 1 211 ? -10.594 6.106 -9.467 1.00 81.00 211 ASP A N 1
ATOM 1693 C CA . ASP A 1 211 ? -9.968 6.049 -8.143 1.00 81.00 211 ASP A CA 1
ATOM 1694 C C . ASP A 1 211 ? -10.522 7.139 -7.209 1.00 81.00 211 ASP A C 1
ATOM 1696 O O . ASP A 1 211 ? -10.722 6.915 -6.015 1.00 81.00 211 ASP A O 1
ATOM 1700 N N . PHE A 1 212 ? -10.834 8.321 -7.743 1.00 87.00 212 PHE A N 1
ATOM 1701 C CA . PHE A 1 212 ? -11.467 9.391 -6.976 1.00 87.00 212 PHE A CA 1
ATOM 1702 C C . PHE A 1 212 ? -12.909 9.045 -6.580 1.00 87.00 212 PHE A C 1
ATOM 1704 O O . PHE A 1 212 ? -13.306 9.268 -5.434 1.00 87.00 212 PHE A O 1
ATOM 1711 N N . LYS A 1 213 ? -13.698 8.472 -7.500 1.00 85.62 213 LYS A N 1
ATOM 1712 C CA . LYS A 1 213 ? -15.073 8.029 -7.214 1.00 85.62 213 LYS A CA 1
ATOM 1713 C C . LYS A 1 213 ? -15.101 6.911 -6.173 1.00 85.62 213 LYS A C 1
ATOM 1715 O O . LYS A 1 213 ? -15.857 7.013 -5.213 1.00 85.62 213 LYS A O 1
ATOM 1720 N N . THR A 1 214 ? -14.244 5.900 -6.315 1.00 86.12 214 THR A N 1
ATOM 1721 C CA . THR A 1 214 ? -14.181 4.772 -5.371 1.00 86.12 214 THR A CA 1
ATOM 1722 C C . THR A 1 214 ? -13.732 5.213 -3.979 1.00 86.12 214 THR A C 1
ATOM 1724 O O . THR A 1 214 ? -14.329 4.794 -2.990 1.00 86.12 214 THR A O 1
ATOM 1727 N N . ARG A 1 215 ? -12.749 6.121 -3.872 1.00 87.25 215 ARG A N 1
ATOM 1728 C CA . ARG A 1 215 ? -12.356 6.711 -2.577 1.00 87.25 215 ARG A CA 1
ATOM 1729 C C . ARG A 1 215 ? -13.497 7.476 -1.919 1.00 87.25 215 ARG A C 1
ATOM 1731 O O . ARG A 1 215 ? -13.733 7.300 -0.731 1.00 87.25 215 ARG A O 1
ATOM 1738 N N . LYS A 1 216 ? -14.240 8.270 -2.690 1.00 90.38 216 LYS A N 1
ATOM 1739 C CA . LYS A 1 216 ? -15.394 9.004 -2.164 1.00 90.38 216 LYS A CA 1
ATOM 1740 C C . LYS A 1 216 ? -16.487 8.060 -1.646 1.00 90.38 216 LYS A C 1
ATOM 1742 O O . LYS A 1 216 ? -17.053 8.308 -0.586 1.00 90.38 216 LYS A O 1
ATOM 1747 N N . GLU A 1 217 ? -16.770 6.975 -2.364 1.00 89.31 217 GLU A N 1
ATOM 1748 C CA . GLU A 1 217 ? -17.730 5.956 -1.919 1.00 89.31 217 GLU A CA 1
ATOM 1749 C C . GLU A 1 217 ? -17.266 5.241 -0.642 1.00 89.31 217 GLU A C 1
ATOM 1751 O O . GLU A 1 217 ? -18.079 5.007 0.255 1.00 89.31 217 GLU A O 1
ATOM 1756 N N . LEU A 1 218 ? -15.966 4.946 -0.520 1.00 88.25 218 LEU A N 1
ATOM 1757 C CA . LEU A 1 218 ? -15.379 4.388 0.702 1.00 88.25 218 LEU A CA 1
ATOM 1758 C C . LEU A 1 218 ? -15.515 5.346 1.890 1.00 88.25 218 LEU A C 1
ATOM 1760 O O . LEU A 1 218 ? -15.984 4.924 2.945 1.00 88.25 218 LEU A O 1
ATOM 1764 N N . ASP A 1 219 ? -15.202 6.630 1.713 1.00 88.81 219 ASP A N 1
ATOM 1765 C CA . ASP A 1 219 ? -15.349 7.641 2.768 1.00 88.81 219 ASP A CA 1
ATOM 1766 C C . ASP A 1 219 ? -16.814 7.770 3.233 1.00 88.81 219 ASP A C 1
ATOM 1768 O O . ASP A 1 219 ? -17.103 7.890 4.429 1.00 88.81 219 ASP A O 1
ATOM 1772 N N . GLU A 1 220 ? -17.769 7.707 2.297 1.00 91.44 220 GLU A N 1
ATOM 1773 C CA . GLU A 1 220 ? -19.201 7.719 2.608 1.00 91.44 220 GLU A CA 1
ATOM 1774 C C . GLU A 1 220 ? -19.653 6.458 3.363 1.00 91.44 220 GLU A C 1
ATOM 1776 O O . GLU A 1 220 ? -20.510 6.540 4.253 1.00 91.44 220 GLU A O 1
ATOM 1781 N N . LEU A 1 221 ? -19.101 5.289 3.026 1.00 89.31 221 LEU A N 1
ATOM 1782 C CA . LEU A 1 221 ? -19.370 4.037 3.734 1.00 89.31 221 LEU A CA 1
ATOM 1783 C C . LEU A 1 221 ? -18.778 4.056 5.145 1.00 89.31 221 LEU A C 1
ATOM 1785 O O . LEU A 1 221 ? -19.497 3.747 6.096 1.00 89.31 221 LEU A O 1
ATOM 1789 N N . ASP A 1 222 ? -17.536 4.504 5.308 1.00 90.50 222 ASP A N 1
ATOM 1790 C CA . ASP A 1 222 ? -16.883 4.641 6.612 1.00 90.50 222 ASP A CA 1
ATOM 1791 C C . ASP A 1 222 ? -17.645 5.602 7.531 1.00 90.50 222 ASP A C 1
ATOM 1793 O O . ASP A 1 222 ? -17.849 5.321 8.717 1.00 90.50 222 ASP A O 1
ATOM 1797 N N . ALA A 1 223 ? -18.141 6.719 6.990 1.00 90.81 223 ALA A N 1
ATOM 1798 C CA . ALA A 1 223 ? -18.981 7.646 7.742 1.00 90.81 223 ALA A CA 1
ATOM 1799 C C . ALA A 1 223 ? -20.294 6.991 8.211 1.00 90.81 223 ALA A C 1
ATOM 1801 O O . ALA A 1 223 ? -20.735 7.216 9.344 1.00 90.81 223 ALA A O 1
ATOM 1802 N N . LYS A 1 224 ? -20.919 6.152 7.371 1.00 90.69 224 LYS A N 1
ATOM 1803 C CA . LYS A 1 224 ? -22.129 5.395 7.738 1.00 90.69 224 LYS A CA 1
ATOM 1804 C C . LYS A 1 224 ? -21.838 4.345 8.807 1.00 90.69 224 LYS A C 1
ATOM 1806 O O . LYS A 1 224 ? -22.625 4.236 9.747 1.00 90.69 224 LYS A O 1
ATOM 1811 N N . VAL A 1 225 ? -20.728 3.613 8.697 1.00 90.12 225 VAL A N 1
ATOM 1812 C CA . VAL A 1 225 ? -20.310 2.610 9.691 1.00 90.12 225 VAL A CA 1
ATOM 1813 C C . VAL A 1 225 ? -20.095 3.271 11.047 1.00 90.12 225 VAL A C 1
ATOM 1815 O O . VAL A 1 225 ? -20.748 2.878 12.013 1.00 90.12 225 VAL A O 1
ATOM 1818 N N . LYS A 1 226 ? -19.303 4.349 11.106 1.00 89.25 226 LYS A N 1
ATOM 1819 C CA . LYS A 1 226 ? -19.072 5.105 12.348 1.00 89.25 226 LYS A CA 1
ATOM 1820 C C . LYS A 1 226 ? -20.377 5.604 12.963 1.00 89.25 226 LYS A C 1
ATOM 1822 O O . LYS A 1 226 ? -20.591 5.468 14.163 1.00 89.25 226 LYS A O 1
ATOM 1827 N N . LYS A 1 227 ? -21.295 6.130 12.144 1.00 91.12 227 LYS A N 1
ATOM 1828 C CA . LYS A 1 227 ? -22.610 6.579 12.625 1.00 91.12 227 LYS A CA 1
ATOM 1829 C C . LYS A 1 227 ? -23.426 5.426 13.216 1.00 91.12 227 LYS A C 1
ATOM 1831 O O . LYS A 1 227 ? -24.027 5.592 14.274 1.00 91.12 227 LYS A O 1
ATOM 1836 N N . LEU A 1 228 ? -23.447 4.266 12.560 1.00 89.31 228 LEU A N 1
ATOM 1837 C CA . LEU A 1 228 ? -24.150 3.084 13.061 1.00 89.31 228 LEU A CA 1
ATOM 1838 C C . LEU A 1 228 ? -23.540 2.574 14.372 1.00 89.31 228 LEU A C 1
ATOM 1840 O O . LEU A 1 228 ? -24.284 2.258 15.299 1.00 89.31 228 LEU A O 1
ATOM 1844 N N . GLU A 1 229 ? -22.215 2.538 14.482 1.00 88.06 229 GLU A N 1
ATOM 1845 C CA . GLU A 1 229 ? -21.517 2.165 15.715 1.00 88.06 229 GLU A CA 1
ATOM 1846 C C . GLU A 1 229 ? -21.848 3.117 16.866 1.00 88.06 229 GLU A C 1
ATOM 1848 O O . GLU A 1 229 ? -22.240 2.650 17.936 1.00 88.06 229 GLU A O 1
ATOM 1853 N N . CYS A 1 230 ? -21.820 4.435 16.634 1.00 87.56 230 CYS A N 1
ATOM 1854 C CA . CYS A 1 230 ? -22.241 5.418 17.635 1.00 87.56 230 CYS A CA 1
ATOM 1855 C C . CYS A 1 230 ? -23.685 5.175 18.095 1.00 87.56 230 CYS A C 1
ATOM 1857 O O . CYS A 1 230 ? -23.942 5.123 19.294 1.00 87.56 230 CYS A O 1
ATOM 1859 N N . THR A 1 231 ? -24.624 4.942 17.170 1.00 90.69 231 THR A N 1
ATOM 1860 C CA . THR A 1 231 ? -26.026 4.682 17.549 1.00 90.69 231 THR A CA 1
ATOM 1861 C C . THR A 1 231 ? -26.210 3.383 18.337 1.00 90.69 231 THR A C 1
ATOM 1863 O O . THR A 1 231 ? -27.056 3.325 19.230 1.00 90.69 231 THR A O 1
ATOM 1866 N N . LYS A 1 232 ? -25.419 2.340 18.044 1.00 90.62 232 LYS A N 1
ATOM 1867 C CA . LYS A 1 232 ? -25.435 1.085 18.811 1.00 90.62 232 LYS A CA 1
ATOM 1868 C C . LYS A 1 232 ? -24.920 1.305 20.229 1.00 90.62 232 LYS A C 1
ATOM 1870 O O . LYS A 1 232 ? -25.591 0.892 21.171 1.00 90.62 232 LYS A O 1
ATOM 1875 N N . LEU A 1 233 ? -23.791 2.000 20.374 1.00 90.19 233 LEU A N 1
ATOM 1876 C CA . LEU A 1 233 ? -23.216 2.327 21.679 1.00 90.19 233 LEU A CA 1
ATOM 1877 C C . LEU A 1 233 ? -24.162 3.203 22.508 1.00 90.19 233 LEU A C 1
ATOM 1879 O O . LEU A 1 233 ? -24.373 2.930 23.684 1.00 90.19 233 LEU A O 1
ATOM 1883 N N . GLU A 1 234 ? -24.807 4.203 21.904 1.00 91.75 234 GLU A N 1
ATOM 1884 C CA . GLU A 1 234 ? -25.816 5.023 22.588 1.00 91.75 234 GLU A CA 1
ATOM 1885 C C . GLU A 1 234 ? -27.014 4.197 23.075 1.00 91.75 234 GLU A C 1
ATOM 1887 O O . GLU A 1 234 ? -27.512 4.411 24.183 1.00 91.75 234 GLU A O 1
ATOM 1892 N N . ALA A 1 235 ? -27.495 3.251 22.263 1.00 91.50 235 ALA A N 1
ATOM 1893 C CA . ALA A 1 235 ? -28.583 2.361 22.653 1.00 91.50 235 ALA A CA 1
ATOM 1894 C C . ALA A 1 235 ? -28.171 1.418 23.795 1.00 91.50 235 ALA A C 1
ATOM 1896 O O . ALA A 1 235 ? -28.973 1.145 24.688 1.00 91.50 235 ALA A O 1
ATOM 1897 N N . GLU A 1 236 ? -26.928 0.941 23.784 1.00 91.56 236 GLU A N 1
ATOM 1898 C CA . GLU A 1 236 ? -26.379 0.076 24.825 1.00 91.56 236 GLU A CA 1
ATOM 1899 C C . GLU A 1 236 ? -26.179 0.826 26.146 1.00 91.56 236 GLU A C 1
ATOM 1901 O O . GLU A 1 236 ? -26.643 0.354 27.181 1.00 91.56 236 GLU A O 1
ATOM 1906 N N . ILE A 1 237 ? -25.636 2.047 26.109 1.00 91.25 237 ILE A N 1
ATOM 1907 C CA . ILE A 1 237 ? -25.535 2.927 27.284 1.00 91.25 237 ILE A CA 1
ATOM 1908 C C . ILE A 1 237 ? -26.921 3.192 27.880 1.00 91.25 237 ILE A C 1
ATOM 1910 O O . ILE A 1 237 ? -27.105 3.080 29.089 1.00 91.25 237 ILE A O 1
ATOM 1914 N N . LYS A 1 238 ? -27.929 3.485 27.048 1.00 93.94 238 LYS A N 1
ATOM 1915 C CA . LYS A 1 238 ? -29.308 3.677 27.529 1.00 93.94 238 LYS A CA 1
ATOM 1916 C C . LYS A 1 238 ? -29.869 2.430 28.213 1.00 93.94 238 LYS A C 1
ATOM 1918 O O . LYS A 1 238 ? -30.566 2.563 29.214 1.00 93.94 238 LYS A O 1
ATOM 1923 N N . ARG A 1 239 ? -29.574 1.231 27.696 1.00 93.31 239 ARG A N 1
ATOM 1924 C CA . ARG A 1 239 ? -29.984 -0.031 28.335 1.00 93.31 239 ARG A CA 1
ATOM 1925 C C . ARG A 1 239 ? -29.292 -0.238 29.677 1.00 93.31 239 ARG A C 1
ATOM 1927 O O . ARG A 1 239 ? -29.969 -0.609 30.628 1.00 93.31 239 ARG A O 1
ATOM 1934 N N . ILE A 1 240 ? -27.986 0.016 29.754 1.00 93.06 240 ILE A N 1
ATOM 1935 C CA . ILE A 1 240 ? -27.217 -0.104 30.999 1.00 93.06 240 ILE A CA 1
ATOM 1936 C C . ILE A 1 240 ? -27.758 0.872 32.045 1.00 93.06 240 ILE A C 1
ATOM 1938 O O . ILE A 1 240 ? -28.084 0.446 33.146 1.00 93.06 240 ILE A O 1
ATOM 1942 N N . ASN A 1 241 ? -27.966 2.140 31.683 1.00 93.12 241 ASN A N 1
ATOM 1943 C CA . ASN A 1 241 ? -28.507 3.138 32.608 1.00 93.12 241 ASN A CA 1
ATOM 1944 C C . ASN A 1 241 ? -29.907 2.758 33.114 1.00 93.12 241 ASN A C 1
ATOM 1946 O O . ASN A 1 241 ? -30.172 2.855 34.306 1.00 93.12 241 ASN A O 1
ATOM 1950 N N . ALA A 1 242 ? -30.792 2.273 32.235 1.00 92.38 242 ALA A N 1
ATOM 1951 C CA . ALA A 1 242 ? -32.120 1.812 32.646 1.00 92.38 242 ALA A CA 1
ATOM 1952 C C . ALA A 1 242 ? -32.051 0.602 33.598 1.00 92.38 242 ALA A C 1
ATOM 1954 O O . ALA A 1 242 ? -32.845 0.502 34.535 1.00 92.38 242 ALA A O 1
ATOM 1955 N N . GLN A 1 243 ? -31.093 -0.306 33.380 1.00 92.31 243 GLN A N 1
ATOM 1956 C CA . GLN A 1 243 ? -30.850 -1.433 34.278 1.00 92.31 243 GLN A CA 1
ATOM 1957 C C . GLN A 1 243 ? -30.319 -0.961 35.637 1.00 92.31 243 GLN A C 1
ATOM 1959 O O . GLN A 1 243 ? -30.788 -1.431 36.670 1.00 92.31 243 GLN A O 1
ATOM 1964 N N . GLU A 1 244 ? -29.387 -0.007 35.656 1.00 93.69 244 GLU A N 1
ATOM 1965 C CA . GLU A 1 244 ? -28.858 0.566 36.895 1.00 93.69 244 GLU A CA 1
ATOM 1966 C C . GLU A 1 244 ? -29.936 1.301 37.698 1.00 93.69 244 GLU A C 1
ATOM 1968 O O . GLU A 1 244 ? -30.014 1.122 38.912 1.00 93.69 244 GLU A O 1
ATOM 1973 N N . GLU A 1 245 ? -30.801 2.083 37.045 1.00 93.38 245 GLU A N 1
ATOM 1974 C CA . GLU A 1 245 ? -31.944 2.742 37.692 1.00 93.38 245 GLU A CA 1
ATOM 1975 C C . GLU A 1 245 ? -32.910 1.720 38.308 1.00 93.38 245 GLU A C 1
ATOM 1977 O O . GLU A 1 245 ? -33.339 1.873 39.456 1.00 93.38 245 GLU A O 1
ATOM 1982 N N . HIS A 1 246 ? -33.213 0.641 37.581 1.00 92.31 246 HIS A N 1
ATOM 1983 C CA . HIS A 1 246 ? -34.036 -0.451 38.094 1.00 92.31 246 HIS A CA 1
ATOM 1984 C C . HIS A 1 246 ? -33.380 -1.133 39.306 1.00 92.31 246 HIS A C 1
ATOM 1986 O O . HIS A 1 246 ? -34.026 -1.333 40.337 1.00 92.31 246 HIS A O 1
ATOM 1992 N N . ASP A 1 247 ? -32.091 -1.456 39.224 1.00 91.56 247 ASP A N 1
ATOM 1993 C CA . ASP A 1 247 ? -31.358 -2.102 40.312 1.00 91.56 247 ASP A CA 1
ATOM 1994 C C . ASP A 1 247 ? -31.263 -1.196 41.549 1.00 91.56 247 ASP A C 1
ATOM 1996 O O . ASP A 1 247 ? -31.382 -1.670 42.682 1.00 91.56 247 ASP A O 1
ATOM 2000 N N . GLN A 1 248 ? -31.095 0.116 41.358 1.00 92.44 248 GLN A N 1
ATOM 2001 C CA . GLN A 1 248 ? -31.147 1.101 42.440 1.00 92.44 248 GLN A CA 1
ATOM 2002 C C . GLN A 1 248 ? -32.526 1.135 43.100 1.00 92.44 248 GLN A C 1
ATOM 2004 O O . GLN A 1 248 ? -32.609 1.095 44.330 1.00 92.44 248 GLN A O 1
ATOM 2009 N N . TYR A 1 249 ? -33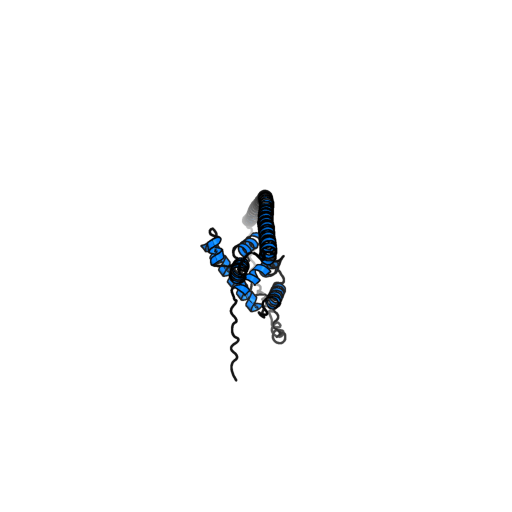.599 1.141 42.306 1.00 92.94 249 TYR A N 1
ATOM 2010 C CA . TYR A 1 249 ? -34.967 1.089 42.815 1.00 92.94 249 TYR A CA 1
ATOM 2011 C C . TYR A 1 249 ? -35.227 -0.185 43.630 1.00 92.94 249 TYR A C 1
ATOM 2013 O O . TYR A 1 249 ? -35.752 -0.112 44.744 1.00 92.94 249 TYR A O 1
ATOM 2021 N N . VAL A 1 250 ? -34.808 -1.352 43.128 1.00 90.69 250 VAL A N 1
ATOM 2022 C CA . VAL A 1 250 ? -34.939 -2.630 43.848 1.00 90.69 250 VAL A CA 1
ATOM 2023 C C . VAL A 1 250 ? -34.181 -2.583 45.173 1.00 90.69 250 VAL A C 1
ATOM 2025 O O . VAL A 1 250 ? -34.754 -2.914 46.212 1.00 90.69 250 VAL A O 1
ATOM 2028 N N . ARG A 1 251 ? -32.929 -2.108 45.177 1.00 88.81 251 ARG A N 1
ATOM 2029 C CA . ARG A 1 251 ? -32.139 -1.962 46.413 1.00 88.81 251 ARG A CA 1
ATOM 2030 C C . ARG A 1 251 ? -32.784 -0.988 47.394 1.00 88.81 251 ARG A C 1
ATOM 2032 O O . ARG A 1 251 ? -32.738 -1.230 48.598 1.00 88.81 251 ARG A O 1
ATOM 2039 N N . GLN A 1 252 ? -33.380 0.101 46.912 1.00 92.44 252 GLN A N 1
ATOM 2040 C CA . GLN A 1 252 ? -34.113 1.037 47.760 1.00 92.44 252 GLN A CA 1
ATOM 2041 C C . GLN A 1 252 ? -35.327 0.356 48.402 1.00 92.44 252 GLN A C 1
ATOM 2043 O O . GLN A 1 252 ? -35.492 0.431 49.618 1.00 92.44 252 GLN A O 1
ATOM 2048 N N . LYS A 1 253 ? -36.137 -0.365 47.619 1.00 89.44 253 LYS A N 1
ATOM 2049 C CA . LYS A 1 253 ? -37.305 -1.091 48.138 1.00 89.44 253 LYS A CA 1
ATOM 2050 C C . LYS A 1 253 ? -36.928 -2.193 49.120 1.00 89.44 253 LYS A C 1
ATOM 2052 O O . LYS A 1 253 ? -37.611 -2.368 50.124 1.00 89.44 253 LYS A O 1
ATOM 2057 N N . GLN A 1 254 ? -35.819 -2.889 48.880 1.00 85.88 254 GLN A N 1
ATOM 2058 C CA . GLN A 1 254 ? -35.266 -3.849 49.834 1.00 85.88 254 GLN A CA 1
ATOM 2059 C C . GLN A 1 254 ? -34.876 -3.175 51.155 1.00 85.88 254 GLN A C 1
ATOM 2061 O O . GLN A 1 254 ? -35.195 -3.715 52.209 1.00 85.88 254 GLN A O 1
ATOM 2066 N N . ARG A 1 255 ? -34.244 -1.991 51.130 1.00 87.19 255 ARG A N 1
ATOM 2067 C CA . ARG A 1 255 ? -33.925 -1.237 52.360 1.00 87.19 255 ARG A CA 1
ATOM 2068 C C . ARG A 1 255 ? -35.179 -0.806 53.113 1.00 87.19 255 ARG A C 1
ATOM 2070 O O . ARG A 1 255 ? -35.273 -1.083 54.299 1.00 87.19 255 ARG A O 1
ATOM 2077 N N . GLU A 1 256 ? -36.161 -0.224 52.424 1.00 87.81 256 GLU A N 1
ATOM 2078 C CA . GLU A 1 256 ? -37.444 0.165 53.034 1.00 87.81 256 GLU A CA 1
ATOM 2079 C C . GLU A 1 256 ? -38.143 -1.041 53.697 1.00 87.81 256 GLU A C 1
ATOM 2081 O O . GLU A 1 256 ? -38.690 -0.938 54.797 1.00 87.81 256 GLU A O 1
ATOM 2086 N N . LEU A 1 257 ? -38.088 -2.218 53.064 1.00 85.12 257 LEU A N 1
ATOM 2087 C CA . LEU A 1 257 ? -38.632 -3.452 53.631 1.00 85.12 257 LEU A CA 1
ATOM 2088 C C . LEU A 1 257 ? -37.842 -3.932 54.863 1.00 85.12 257 LEU A C 1
ATOM 2090 O O . LEU A 1 257 ? -38.435 -4.365 55.846 1.00 85.12 257 LEU A O 1
ATOM 2094 N N . ILE A 1 258 ? -36.511 -3.845 54.836 1.00 82.12 258 ILE A N 1
ATOM 2095 C CA . ILE A 1 258 ? -35.656 -4.174 55.986 1.00 82.12 258 ILE A CA 1
ATOM 2096 C C . ILE A 1 258 ? -35.957 -3.240 57.167 1.00 82.12 258 ILE A C 1
ATOM 2098 O O . ILE A 1 258 ? -36.123 -3.710 58.294 1.00 82.12 258 ILE A O 1
ATOM 2102 N N . ASP A 1 259 ? -36.081 -1.937 56.919 1.00 84.00 259 ASP A N 1
ATOM 2103 C CA . ASP A 1 259 ? -36.355 -0.940 57.958 1.00 84.00 259 ASP A CA 1
ATOM 2104 C C . ASP A 1 259 ? -37.744 -1.156 58.583 1.00 84.00 259 ASP A C 1
ATOM 2106 O O . ASP A 1 259 ? -37.907 -1.104 59.801 1.00 84.00 259 ASP A O 1
ATOM 2110 N N . THR A 1 260 ? -38.752 -1.493 57.772 1.00 83.56 260 THR A N 1
ATOM 2111 C CA . THR A 1 260 ? -40.102 -1.811 58.279 1.00 83.56 260 THR A CA 1
ATOM 2112 C C . THR A 1 260 ? -40.156 -3.126 59.055 1.00 83.56 260 THR A C 1
ATOM 2114 O O . THR A 1 260 ? -40.845 -3.203 60.072 1.00 83.56 260 THR A O 1
ATOM 2117 N N . LEU A 1 261 ? -39.420 -4.155 58.622 1.00 78.31 261 LEU A N 1
ATOM 2118 C CA . LEU A 1 261 ? -39.335 -5.432 59.336 1.00 78.31 261 LEU A CA 1
ATOM 2119 C C . LEU A 1 261 ? -38.587 -5.304 60.664 1.00 78.31 261 LEU A C 1
ATOM 2121 O O . LEU A 1 261 ? -39.005 -5.916 61.641 1.00 78.31 261 LEU A O 1
ATOM 2125 N N . THR A 1 262 ? -37.516 -4.509 60.716 1.00 75.38 262 THR A N 1
ATOM 2126 C CA . THR A 1 262 ? -36.750 -4.278 61.955 1.00 75.38 262 THR A CA 1
ATOM 2127 C C . THR A 1 262 ? -37.497 -3.401 62.961 1.00 75.38 262 THR A C 1
ATOM 2129 O O . THR A 1 262 ? -37.298 -3.567 64.158 1.00 75.38 262 THR A O 1
ATOM 2132 N N . ALA A 1 263 ? -38.391 -2.518 62.505 1.00 77.69 263 ALA A N 1
ATOM 2133 C CA . ALA A 1 263 ? -39.259 -1.714 63.370 1.00 77.69 263 ALA A CA 1
ATOM 2134 C C . ALA A 1 263 ? -40.525 -2.450 63.861 1.00 77.69 263 ALA A C 1
ATOM 2136 O O . ALA A 1 263 ? -41.289 -1.897 64.651 1.00 77.69 263 ALA A O 1
ATOM 2137 N N . SER A 1 264 ? -40.800 -3.663 63.368 1.00 71.88 264 SER A N 1
ATOM 2138 C CA . SER A 1 264 ? -42.006 -4.417 63.715 1.00 71.88 264 SER A CA 1
ATOM 2139 C C . SER A 1 264 ? -41.767 -5.347 64.905 1.00 71.88 264 SER A C 1
ATOM 2141 O O . SER A 1 264 ? -41.137 -6.388 64.760 1.00 71.88 264 SER A O 1
ATOM 2143 N N . ASP A 1 265 ? -42.366 -5.047 66.058 1.00 67.12 265 ASP A N 1
ATOM 2144 C CA . ASP A 1 265 ? -42.313 -5.914 67.252 1.00 67.12 265 ASP A CA 1
ATOM 2145 C C . ASP A 1 265 ? -43.230 -7.159 67.161 1.00 67.12 265 ASP A C 1
ATOM 2147 O O . ASP A 1 265 ? -43.294 -7.974 68.079 1.00 67.12 265 ASP A O 1
ATOM 2151 N N . ASN A 1 266 ? -43.966 -7.323 66.054 1.00 66.69 266 ASN A N 1
ATOM 2152 C CA . ASN A 1 266 ? -45.026 -8.333 65.908 1.00 66.69 266 ASN A CA 1
ATOM 2153 C C . ASN A 1 266 ? -44.568 -9.655 65.262 1.00 66.69 266 ASN A C 1
ATOM 2155 O O . ASN A 1 266 ? -45.380 -10.565 65.088 1.00 66.69 266 ASN A O 1
ATOM 2159 N N . LEU A 1 267 ? -43.295 -9.779 64.878 1.00 66.12 267 LEU A N 1
ATOM 2160 C CA . LEU A 1 267 ? -42.730 -10.982 64.260 1.00 66.12 267 LEU A CA 1
ATOM 2161 C C . LEU A 1 267 ? -41.713 -11.634 65.201 1.00 66.12 267 LEU A C 1
ATOM 2163 O O . LEU A 1 267 ? -40.901 -10.956 65.820 1.00 66.12 267 LEU A O 1
ATOM 2167 N N . SER A 1 268 ? -41.723 -12.968 65.279 1.00 75.19 268 SER A N 1
ATOM 2168 C CA . SER A 1 268 ? -40.673 -13.719 65.981 1.00 75.19 268 SER A CA 1
ATOM 2169 C C . SER A 1 268 ? -39.297 -13.354 65.411 1.00 75.19 268 SER A C 1
ATOM 2171 O O . SER A 1 268 ? -39.103 -13.411 64.192 1.00 75.19 268 SER A O 1
ATOM 2173 N N . ASN A 1 269 ? -38.337 -13.037 66.289 1.00 72.06 269 ASN A N 1
ATOM 2174 C CA . ASN A 1 269 ? -36.949 -12.702 65.934 1.00 72.06 269 ASN A CA 1
ATOM 2175 C C . ASN A 1 269 ? -36.329 -13.707 64.948 1.00 72.06 269 ASN A C 1
ATOM 2177 O O . ASN A 1 269 ? -35.569 -13.337 64.056 1.00 72.06 269 ASN A O 1
ATOM 2181 N N . GLU A 1 270 ? -36.672 -14.988 65.074 1.00 76.25 270 GLU A N 1
ATOM 2182 C CA . GLU A 1 270 ? -36.140 -16.057 64.226 1.00 76.25 270 GLU A CA 1
ATOM 2183 C C . GLU A 1 270 ? -36.654 -15.960 62.779 1.00 76.25 270 GLU A C 1
ATOM 2185 O O . GLU A 1 270 ? -35.912 -16.195 61.824 1.00 76.25 270 GLU A O 1
ATOM 2190 N N . PHE A 1 271 ? -37.906 -15.526 62.605 1.00 76.31 271 PHE A N 1
ATOM 2191 C CA . PHE A 1 271 ? -38.530 -15.337 61.296 1.00 76.31 271 PHE A CA 1
ATOM 2192 C C . PHE A 1 271 ? -38.035 -14.053 60.613 1.00 76.31 271 PHE A C 1
ATOM 2194 O O . PHE A 1 271 ? -37.784 -14.048 59.407 1.00 76.31 271 PHE A O 1
ATOM 2201 N N . GLN A 1 272 ? -37.799 -12.985 61.384 1.00 71.31 272 GLN A N 1
ATOM 2202 C CA . GLN A 1 272 ? -37.174 -11.757 60.877 1.00 71.31 272 GLN A CA 1
ATOM 2203 C C . GLN A 1 272 ? -35.760 -12.023 60.343 1.00 71.31 272 GLN A C 1
ATOM 2205 O O . GLN A 1 272 ? -35.429 -11.601 59.236 1.00 71.31 272 GLN A O 1
ATOM 2210 N N . VAL A 1 273 ? -34.938 -12.784 61.074 1.00 76.81 273 VAL A N 1
ATOM 2211 C CA . VAL A 1 273 ? -33.569 -13.130 60.649 1.00 76.81 273 VAL A CA 1
ATOM 2212 C C . VAL A 1 273 ? -33.560 -13.963 59.361 1.00 76.81 273 VAL A C 1
ATOM 2214 O O . VAL A 1 273 ? -32.712 -13.741 58.494 1.00 76.81 273 VAL A O 1
ATOM 2217 N N . GLN A 1 274 ? -34.511 -14.887 59.185 1.00 80.50 274 GLN A N 1
ATOM 2218 C CA . GLN A 1 274 ? -34.620 -15.680 57.953 1.00 80.50 274 GLN A CA 1
ATOM 2219 C C . GLN A 1 274 ? -34.976 -14.818 56.732 1.00 80.50 274 GLN A C 1
ATOM 2221 O O . GLN A 1 274 ? -34.345 -14.968 55.683 1.00 80.50 274 GLN A O 1
ATOM 2226 N N . ILE A 1 275 ? -35.916 -13.877 56.871 1.00 78.19 275 ILE A N 1
ATOM 2227 C CA . ILE A 1 275 ? -36.296 -12.956 55.786 1.00 78.19 275 ILE A CA 1
ATOM 2228 C C . ILE A 1 275 ? -35.133 -12.014 55.438 1.00 78.19 275 ILE A C 1
ATOM 2230 O O . ILE A 1 275 ? -34.809 -11.841 54.263 1.00 78.19 275 ILE A O 1
ATOM 2234 N N . LEU A 1 276 ? -34.443 -11.460 56.440 1.00 74.12 276 LEU A N 1
ATOM 2235 C CA . LEU A 1 276 ? -33.283 -10.586 56.226 1.00 74.12 276 LEU A CA 1
ATOM 2236 C C . LEU A 1 276 ? -32.119 -11.307 55.527 1.00 74.12 276 LEU A C 1
ATOM 2238 O O . LEU A 1 276 ? -31.446 -10.715 54.682 1.00 74.12 276 LEU A O 1
ATOM 2242 N N . ASN A 1 277 ? -31.895 -12.589 55.830 1.00 78.50 277 ASN A N 1
ATOM 2243 C CA . ASN A 1 277 ? -30.882 -13.401 55.151 1.00 78.50 277 ASN A CA 1
ATOM 2244 C C . ASN A 1 277 ? -31.268 -13.755 53.707 1.00 78.50 277 ASN A C 1
ATOM 2246 O O . ASN A 1 277 ? -30.381 -13.885 52.864 1.00 78.50 277 ASN A O 1
ATOM 2250 N N . ALA A 1 278 ? -32.562 -13.897 53.410 1.00 77.06 278 ALA A N 1
ATOM 2251 C CA . ALA A 1 278 ? -33.049 -14.124 52.050 1.00 77.06 278 ALA A CA 1
ATOM 2252 C C . ALA A 1 278 ? -32.950 -12.862 51.176 1.00 77.06 278 ALA A C 1
ATOM 2254 O O . ALA A 1 278 ? -32.627 -12.972 50.001 1.00 77.06 278 ALA A O 1
ATOM 2255 N N . LEU A 1 279 ? -33.163 -11.673 51.752 1.00 70.94 279 LEU A N 1
ATOM 2256 C CA . LEU A 1 279 ? -33.068 -10.384 51.050 1.00 70.94 279 LEU A CA 1
ATOM 2257 C C . LEU A 1 279 ? -31.623 -9.893 50.824 1.00 70.94 279 LEU A C 1
ATOM 2259 O O . LEU A 1 279 ? -31.416 -8.959 50.056 1.00 70.94 279 LEU A O 1
ATOM 2263 N N . ARG A 1 280 ? -30.630 -10.485 51.507 1.00 67.75 280 ARG A N 1
ATOM 2264 C CA . ARG A 1 280 ? -29.194 -10.162 51.360 1.00 67.75 280 ARG A CA 1
ATOM 2265 C C . ARG A 1 280 ? -28.466 -10.961 50.271 1.00 67.75 280 ARG A C 1
ATOM 2267 O O . ARG A 1 280 ? -27.325 -10.611 49.972 1.00 67.75 280 ARG A O 1
ATOM 2274 N N . LYS A 1 281 ? -29.064 -12.040 49.759 1.00 58.91 281 LYS A N 1
ATOM 2275 C CA . LYS A 1 281 ? -28.526 -12.841 48.646 1.00 58.91 281 LYS A CA 1
ATOM 2276 C C . LYS A 1 281 ? -28.976 -12.270 47.311 1.00 58.91 281 LYS A C 1
ATOM 2278 O O . LYS A 1 281 ? -28.167 -12.375 46.367 1.00 58.91 281 LYS A O 1
#

Sequence (281 aa):
MSALRKKRVDFSLADELMIVRWLEEGANYHNVYHGRNKSQAFRELADHLQAKNGVERGAQTLRNKLNAMMKKFEKVQELYGDDSSRAETEFPGYQSFARLAAEEGVPADLDDTVDFGDGNEEAALERSAHGSRKRRRRAASLGFLDLETSPGADSSSRALKRYEIETDKSLREQTHALEEKKYELMKETNEQDQRIKMDTHTMNSVKFEQDFKTRKELDELDAKVKKLECTKLEAEIKRINAQEEHDQYVRQKQRELIDTLTASDNLSNEFQVQILNALRK

Radius of gyration: 44.49 Å; chains: 1; bounding box: 104×35×147 Å

pLDDT: mean 74.34, std 16.74, range [35.34, 93.94]

InterPro domains:
  IPR044822 Myb/SANT-like DNA-binding domain 4 [PF13837] (28-96)

Secondary structure (DSSP, 8-state):
---------PPPHHHHHHHHHHHHSTTHHHHHHT-S-HHHHHHHHHHHHHHHH-----HHHHHHHHHHHHHHHHHHHHHHTT-HHHHHHHSTTHHHHHHHHHHH-PPP---TT-----S-TTSSTTSS-----PPPPPPP-PPPPP----S--HHHHHHHHHHHHHHHHHHHHHHHHHHHHHHHHHHHHHHHHHHHHHHHHHHHHHHHHHHHHHHHHHHHHHHHHHHHHHHHHHHHHHHHHHHHHHHHHHHHHHHHHHHHHHT-TTS-HHHHHHHHHHHT-

Organism: NCBI:txid44093